Protein AF-0000000078269815 (afdb_homodimer)

InterPro domains:
  IPR046239 Protein of unknown function DUF6272 [PF19788] (42-172)

Secondary structure (DSSP, 8-state):
-----HHHHHHHHHHTTEEEEEEEE--HHHHHHHHHHHHHHHHHTT--HHHHHHHHHHHHHHHHHHHHHHHH-TTSTTTTEEEEEEEEETTEEEEEEEEEEEHHHHHHHHHHHHHHHT--HHHHHHHHHHHHHS-STT--S--SHHHHHHHHH-SS--EEEEEE-SSSEEEEEEEEE-/-----HHHHHHHHHHTTEEEEEEEE--HHHHHHHHHHHHHHHHHTT--HHHHHHHHHHHHHHHHHHHHHHHH-TTSTTTTEEEEEEEEETTEEEEEEEEEEEHHHHHHHHHHHHHHHT--HHHHHHHHHHHHHS-STT--S--SHHHHHHHHH-SS--EEEEEE-SSSEEEEEEEEE-

Radius of gyration: 22.34 Å; Cα contacts (8 Å, |Δi|>4): 580; chains: 2; bounding box: 44×69×52 Å

Sequence (356 aa):
MSTPDLYDLREIFDRQQIMVCFNGPINAALIEEIGRALRDYLNHQQEAPSAVADIFSVYIEMTQNIRRYADQHPKLTGAASAAIVVSREDEHYVISAGNVVTREDGITLKERVDGLAVLDRAALKALFKTQLRQPREGLNGSAGLGIIDMARKASRPLAVTVRDIDETRSFLSLRVVLMSTPDLYDLREIFDRQQIMVCFNGPINAALIEEIGRALRDYLNHQQEAPSAVADIFSVYIEMTQNIRRYADQHPKLTGAASAAIVVSREDEHYVISAGNVVTREDGITLKERVDGLAVLDRAALKALFKTQLRQPREGLNGSAGLGIIDMARKASRPLAVTVRDIDETRSFLSLRVVL

Structure (mmCIF, N/CA/C/O backbone):
data_AF-0000000078269815-model_v1
#
loop_
_entity.id
_entity.type
_entity.pdbx_description
1 polymer 'Uncharacterized protein'
#
loop_
_atom_site.group_PDB
_atom_site.id
_atom_site.type_symbol
_atom_site.label_atom_id
_atom_site.label_alt_id
_atom_site.label_comp_id
_atom_site.label_asym_id
_atom_site.label_entity_id
_atom_site.label_seq_id
_atom_site.pdbx_PDB_ins_code
_atom_site.Cartn_x
_atom_site.Cartn_y
_atom_site.Cartn_z
_atom_site.occupancy
_atom_site.B_iso_or_equiv
_atom_site.auth_seq_id
_atom_site.auth_comp_id
_atom_site.auth_asym_id
_atom_site.auth_atom_id
_atom_site.pdbx_PDB_model_num
ATOM 1 N N . MET A 1 1 ? -7.488 -2.367 21.688 1 32.66 1 MET A N 1
ATOM 2 C CA . MET A 1 1 ? -6.105 -2.496 21.25 1 32.66 1 MET A CA 1
ATOM 3 C C . MET A 1 1 ? -5.664 -1.255 20.484 1 32.66 1 MET A C 1
ATOM 5 O O . MET A 1 1 ? -6.371 -0.791 19.578 1 32.66 1 MET A O 1
ATOM 9 N N . SER A 1 2 ? -4.871 -0.489 21.016 1 46 2 SER A N 1
ATOM 10 C CA . SER A 1 2 ? -4.406 0.806 20.531 1 46 2 SER A CA 1
ATOM 11 C C . SER A 1 2 ? -3.84 0.697 19.125 1 46 2 SER A C 1
ATOM 13 O O . SER A 1 2 ? -3.229 -0.314 18.766 1 46 2 SER A O 1
ATOM 15 N N . THR A 1 3 ? -4.543 1.194 18.156 1 55.62 3 THR A N 1
ATOM 16 C CA . THR A 1 3 ? -4.02 1.247 16.797 1 55.62 3 THR A CA 1
ATOM 17 C C . THR A 1 3 ? -2.514 1.493 16.797 1 55.62 3 THR A C 1
ATOM 19 O O . THR A 1 3 ? -2.039 2.441 17.438 1 55.62 3 THR A O 1
ATOM 22 N N . PRO A 1 4 ? -1.796 0.406 16.547 1 60.84 4 PRO A N 1
ATOM 23 C CA . PRO A 1 4 ? -0.356 0.679 16.547 1 60.84 4 PRO A CA 1
ATOM 24 C C . PRO A 1 4 ? -0.013 2.031 15.922 1 60.84 4 PRO A C 1
ATOM 26 O O . PRO A 1 4 ? -0.678 2.471 14.984 1 60.84 4 PRO A O 1
ATOM 29 N N . ASP A 1 5 ? 0.877 2.662 16.75 1 81.56 5 ASP A N 1
ATOM 30 C CA . ASP A 1 5 ? 1.34 3.92 16.172 1 81.56 5 ASP A CA 1
ATOM 31 C C . ASP A 1 5 ? 2.123 3.678 14.891 1 81.56 5 ASP A C 1
ATOM 33 O O . ASP A 1 5 ? 2.58 2.562 14.633 1 81.56 5 ASP A O 1
ATOM 37 N N . LEU A 1 6 ? 2.096 4.578 13.984 1 89 6 LEU A N 1
ATOM 38 C CA . LEU A 1 6 ? 2.686 4.484 12.656 1 89 6 LEU A CA 1
ATOM 39 C C . LEU A 1 6 ? 4.137 4.027 12.734 1 89 6 LEU A C 1
ATOM 41 O O . LEU A 1 6 ? 4.617 3.318 11.844 1 89 6 LEU A O 1
ATOM 45 N N . TYR A 1 7 ? 4.738 4.371 13.844 1 86.44 7 TYR A N 1
ATOM 46 C CA . TYR A 1 7 ? 6.137 3.982 13.992 1 86.44 7 TYR A CA 1
ATOM 47 C C . TYR A 1 7 ? 6.27 2.473 14.141 1 86.44 7 TYR A C 1
ATOM 49 O O . TYR A 1 7 ? 7.152 1.856 13.539 1 86.44 7 TYR A O 1
ATOM 57 N N . ASP A 1 8 ? 5.395 1.958 14.93 1 83.94 8 ASP A N 1
ATOM 58 C CA . ASP A 1 8 ? 5.422 0.511 15.125 1 83.94 8 ASP A CA 1
ATOM 59 C C . ASP A 1 8 ? 5.133 -0.223 13.82 1 83.94 8 ASP A C 1
ATOM 61 O O . ASP A 1 8 ? 5.781 -1.223 13.508 1 83.94 8 ASP A O 1
ATOM 65 N N . LEU A 1 9 ? 4.207 0.286 13.102 1 81.94 9 LEU A N 1
ATOM 66 C CA . LEU A 1 9 ? 3.889 -0.304 11.812 1 81.94 9 LEU A CA 1
ATOM 67 C C . LEU A 1 9 ? 5.07 -0.187 10.852 1 81.94 9 LEU A C 1
ATOM 69 O O . LEU A 1 9 ? 5.402 -1.145 10.148 1 81.94 9 LEU A O 1
ATOM 73 N N . ARG A 1 10 ? 5.695 0.955 10.906 1 84.06 10 ARG A N 1
ATOM 74 C CA . ARG A 1 10 ? 6.852 1.18 10.047 1 84.06 10 ARG A CA 1
ATOM 75 C C . ARG A 1 10 ? 7.973 0.193 10.367 1 84.06 10 ARG A C 1
ATOM 77 O O . ARG A 1 10 ? 8.633 -0.319 9.461 1 84.06 10 ARG A O 1
ATOM 84 N N . GLU A 1 11 ? 8.125 -0.052 11.641 1 83.31 11 GLU A N 1
ATOM 85 C CA . GLU A 1 11 ? 9.172 -0.989 12.039 1 83.31 11 GLU A CA 1
ATOM 86 C C . GLU A 1 11 ? 8.883 -2.393 11.508 1 83.31 11 GLU A C 1
ATOM 88 O O . GLU A 1 11 ? 9.797 -3.098 11.078 1 83.31 11 GLU A O 1
ATOM 93 N N . ILE A 1 12 ? 7.676 -2.738 11.555 1 79.81 12 ILE A N 1
ATOM 94 C CA . ILE A 1 12 ? 7.277 -4.031 11.008 1 79.81 12 ILE A CA 1
ATOM 95 C C . ILE A 1 12 ? 7.531 -4.055 9.508 1 79.81 12 ILE A C 1
ATOM 97 O O . ILE A 1 12 ? 8.109 -5.016 8.984 1 79.81 12 ILE A O 1
ATOM 101 N N . PHE A 1 13 ? 7.121 -3.016 8.805 1 83.25 13 PHE A N 1
ATOM 102 C CA . PHE A 1 13 ? 7.309 -2.932 7.359 1 83.25 13 PHE A CA 1
ATOM 103 C C . PHE A 1 13 ? 8.789 -2.949 7.004 1 83.25 13 PHE A C 1
ATOM 105 O O . PHE A 1 13 ? 9.195 -3.617 6.055 1 83.25 13 PHE A O 1
ATOM 112 N N . ASP A 1 14 ? 9.586 -2.297 7.801 1 84.56 14 ASP A N 1
ATOM 113 C CA . ASP A 1 14 ? 11.023 -2.236 7.547 1 84.56 14 ASP A CA 1
ATOM 114 C C . ASP A 1 14 ? 11.68 -3.6 7.762 1 84.56 14 ASP A C 1
ATOM 116 O O . ASP A 1 14 ? 12.508 -4.027 6.961 1 84.56 14 ASP A O 1
ATOM 120 N N . ARG A 1 15 ? 11.25 -4.188 8.836 1 82.94 15 ARG A N 1
ATOM 121 C CA . ARG A 1 15 ? 11.82 -5.496 9.148 1 82.94 15 ARG A CA 1
ATOM 122 C C . ARG A 1 15 ? 11.5 -6.508 8.055 1 82.94 15 ARG A C 1
ATOM 124 O O . ARG A 1 15 ? 12.352 -7.316 7.684 1 82.94 15 ARG A O 1
ATOM 131 N N . GLN A 1 16 ? 10.328 -6.371 7.527 1 80.62 16 GLN A N 1
ATOM 132 C CA . GLN A 1 16 ? 9.898 -7.293 6.48 1 80.62 16 GLN A CA 1
ATOM 133 C C . GLN A 1 16 ? 10.164 -6.715 5.094 1 80.62 16 GLN A C 1
ATOM 135 O O . GLN A 1 16 ? 9.875 -7.355 4.082 1 80.62 16 GLN A O 1
ATOM 140 N N . GLN A 1 17 ? 10.719 -5.496 5.098 1 87.38 17 GLN A N 1
ATOM 141 C CA . GLN A 1 17 ? 11.047 -4.766 3.877 1 87.38 17 GLN A CA 1
ATOM 142 C C . GLN A 1 17 ? 9.844 -4.695 2.941 1 87.38 17 GLN A C 1
ATOM 144 O O . GLN A 1 17 ? 9.945 -5.023 1.758 1 87.38 17 GLN A O 1
ATOM 149 N N . ILE A 1 18 ? 8.695 -4.477 3.545 1 88.5 18 ILE A N 1
ATOM 150 C CA . ILE A 1 18 ? 7.465 -4.289 2.783 1 88.5 18 ILE A CA 1
ATOM 151 C C . ILE A 1 18 ? 7.477 -2.914 2.117 1 88.5 18 ILE A C 1
ATOM 153 O O . ILE A 1 18 ? 7.688 -1.896 2.783 1 88.5 18 ILE A O 1
ATOM 157 N N . MET A 1 19 ? 7.227 -2.846 0.84 1 89.62 19 MET A N 1
ATOM 158 C CA . MET A 1 19 ? 7.246 -1.609 0.061 1 89.62 19 MET A CA 1
ATOM 159 C C . MET A 1 19 ? 5.832 -1.098 -0.184 1 89.62 19 MET A C 1
ATOM 161 O O . MET A 1 19 ? 5.57 0.099 -0.056 1 89.62 19 MET A O 1
ATOM 165 N N . VAL A 1 20 ? 5.027 -2.033 -0.545 1 90.75 20 VAL A N 1
ATOM 166 C CA . VAL A 1 20 ? 3.65 -1.689 -0.878 1 90.75 20 VAL A CA 1
ATOM 167 C C . VAL A 1 20 ? 2.707 -2.771 -0.357 1 90.75 20 VAL A C 1
ATOM 169 O O . VAL A 1 20 ? 3.021 -3.963 -0.425 1 90.75 20 VAL A O 1
ATOM 172 N N . CYS A 1 21 ? 1.657 -2.305 0.189 1 91.12 21 CYS A N 1
ATOM 173 C CA . CYS A 1 21 ? 0.597 -3.236 0.555 1 91.12 21 CYS A CA 1
ATOM 174 C C . CYS A 1 21 ? -0.773 -2.672 0.196 1 91.12 21 CYS A C 1
ATOM 176 O O . CYS A 1 21 ? -1 -1.465 0.302 1 91.12 21 CYS A O 1
ATOM 178 N N . PHE A 1 22 ? -1.587 -3.535 -0.149 1 91.94 22 PHE A N 1
ATOM 179 C CA . PHE A 1 22 ? -2.971 -3.195 -0.456 1 91.94 22 PHE A CA 1
ATOM 180 C C . PHE A 1 22 ? -3.918 -4.277 0.047 1 91.94 22 PHE A C 1
ATOM 182 O O . PHE A 1 22 ? -3.619 -5.469 -0.057 1 91.94 22 PHE A O 1
ATOM 189 N N . ASN A 1 23 ? -5.027 -3.838 0.543 1 91.81 23 ASN A N 1
ATOM 190 C CA . ASN A 1 23 ? -6.059 -4.742 1.042 1 91.81 23 ASN A CA 1
ATOM 191 C C . ASN A 1 23 ? -7.457 -4.195 0.781 1 91.81 23 ASN A C 1
ATOM 193 O O . ASN A 1 23 ? -7.879 -3.227 1.414 1 91.81 23 ASN A O 1
ATOM 197 N N . GLY A 1 24 ? -8.117 -4.793 -0.123 1 91.38 24 GLY A N 1
ATOM 198 C CA . GLY A 1 24 ? -9.453 -4.312 -0.44 1 91.38 24 GLY A CA 1
ATOM 199 C C . GLY A 1 24 ? -9.938 -4.746 -1.813 1 91.38 24 GLY A C 1
ATOM 200 O O . GLY A 1 24 ? -9.367 -5.664 -2.412 1 91.38 24 GLY A O 1
ATOM 201 N N . PRO A 1 25 ? -11.031 -4.109 -2.215 1 92.88 25 PRO A N 1
ATOM 202 C CA . PRO A 1 25 ? -11.578 -4.457 -3.525 1 92.88 25 PRO A CA 1
ATOM 203 C C . PRO A 1 25 ? -10.633 -4.129 -4.676 1 92.88 25 PRO A C 1
ATOM 205 O O . PRO A 1 25 ? -9.953 -3.1 -4.645 1 92.88 25 PRO A O 1
ATOM 208 N N . ILE A 1 26 ? -10.625 -5 -5.641 1 93.56 26 ILE A N 1
ATOM 209 C CA . ILE A 1 26 ? -9.703 -4.824 -6.754 1 93.56 26 ILE A CA 1
ATOM 210 C C . ILE A 1 26 ? -10.484 -4.703 -8.062 1 93.56 26 ILE A C 1
ATOM 212 O O . ILE A 1 26 ? -11.484 -5.395 -8.258 1 93.56 26 ILE A O 1
ATOM 216 N N . ASN A 1 27 ? -10.148 -3.729 -8.828 1 93.56 27 ASN A N 1
ATOM 217 C CA . ASN A 1 27 ? -10.633 -3.559 -10.195 1 93.56 27 ASN A CA 1
ATOM 218 C C . ASN A 1 27 ? -9.492 -3.24 -11.156 1 93.56 27 ASN A C 1
ATOM 220 O O . ASN A 1 27 ? -8.336 -3.135 -10.75 1 93.56 27 ASN A O 1
ATOM 224 N N . ALA A 1 28 ? -9.812 -3.168 -12.383 1 93.38 28 ALA A N 1
ATOM 225 C CA . ALA A 1 28 ? -8.789 -2.986 -13.406 1 93.38 28 ALA A CA 1
ATOM 226 C C . ALA A 1 28 ? -8 -1.7 -13.172 1 93.38 28 ALA A C 1
ATOM 228 O O . ALA A 1 28 ? -6.773 -1.681 -13.305 1 93.38 28 ALA A O 1
ATOM 229 N N . ALA A 1 29 ? -8.664 -0.651 -12.805 1 93.12 29 ALA A N 1
ATOM 230 C CA . ALA A 1 29 ? -8.023 0.646 -12.594 1 93.12 29 ALA A CA 1
ATOM 231 C C . ALA A 1 29 ? -7.051 0.593 -11.422 1 93.12 29 ALA A C 1
ATOM 233 O O . ALA A 1 29 ? -5.914 1.058 -11.531 1 93.12 29 ALA A O 1
ATOM 234 N N . LEU A 1 30 ? -7.461 0.049 -10.352 1 92.94 30 LEU A N 1
ATOM 235 C CA . LEU A 1 30 ? -6.617 -0.045 -9.164 1 92.94 30 LEU A CA 1
ATOM 236 C C . LEU A 1 30 ? -5.367 -0.868 -9.453 1 92.94 30 LEU A C 1
ATOM 238 O O . LEU A 1 30 ? -4.27 -0.508 -9.016 1 92.94 30 LEU A O 1
ATOM 242 N N . ILE A 1 31 ? -5.555 -1.947 -10.141 1 95.31 31 ILE A N 1
ATOM 243 C CA . ILE A 1 31 ? -4.426 -2.791 -10.523 1 95.31 31 ILE A CA 1
ATOM 244 C C . ILE A 1 31 ? -3.383 -1.953 -11.258 1 95.31 31 ILE A C 1
ATOM 246 O O . ILE A 1 31 ? -2.189 -2.037 -10.961 1 95.31 31 ILE A O 1
ATOM 250 N N . GLU A 1 32 ? -3.836 -1.173 -12.148 1 95.56 32 GLU A N 1
ATOM 251 C CA . GLU A 1 32 ? -2.938 -0.341 -12.945 1 95.56 32 GLU A CA 1
ATOM 252 C C . GLU A 1 32 ? -2.242 0.704 -12.078 1 95.56 32 GLU A C 1
ATOM 254 O O . GLU A 1 32 ? -1.036 0.926 -12.211 1 95.56 32 GLU A O 1
ATOM 259 N N . GLU A 1 33 ? -2.979 1.349 -11.234 1 93.62 33 GLU A N 1
ATOM 260 C CA . GLU A 1 33 ? -2.447 2.422 -10.398 1 93.62 33 GLU A CA 1
ATOM 261 C C . GLU A 1 33 ? -1.382 1.898 -9.438 1 93.62 33 GLU A C 1
ATOM 263 O O . GLU A 1 33 ? -0.31 2.492 -9.305 1 93.62 33 GLU A O 1
ATOM 268 N N . ILE A 1 34 ? -1.665 0.836 -8.844 1 93.31 34 ILE A N 1
ATOM 269 C CA . ILE A 1 34 ? -0.702 0.224 -7.938 1 93.31 34 ILE A CA 1
ATOM 270 C C . ILE A 1 34 ? 0.513 -0.262 -8.727 1 93.31 34 ILE A C 1
ATOM 272 O O . ILE A 1 34 ? 1.648 -0.147 -8.258 1 93.31 34 ILE A O 1
ATOM 276 N N . GLY A 1 35 ? 0.254 -0.829 -9.859 1 95.38 35 GLY A N 1
ATOM 277 C CA . GLY A 1 35 ? 1.34 -1.255 -10.727 1 95.38 35 GLY A CA 1
ATOM 278 C C . GLY A 1 35 ? 2.285 -0.127 -11.094 1 95.38 35 GLY A C 1
ATOM 279 O O . GLY A 1 35 ? 3.504 -0.31 -11.109 1 95.38 35 GLY A O 1
ATOM 280 N N . ARG A 1 36 ? 1.743 0.983 -11.406 1 94.81 36 ARG A N 1
ATOM 281 C CA . ARG A 1 36 ? 2.566 2.145 -11.734 1 94.81 36 ARG A CA 1
ATOM 282 C C . ARG A 1 36 ? 3.418 2.561 -10.539 1 94.81 36 ARG A C 1
ATOM 284 O O . ARG A 1 36 ? 4.59 2.906 -10.695 1 94.81 36 ARG A O 1
ATOM 291 N N . ALA A 1 37 ? 2.814 2.576 -9.375 1 92.5 37 ALA A N 1
ATOM 292 C CA . ALA A 1 37 ? 3.549 2.908 -8.156 1 92.5 37 ALA A CA 1
ATOM 293 C C . ALA A 1 37 ? 4.703 1.938 -7.934 1 92.5 37 ALA A C 1
ATOM 295 O O . ALA A 1 37 ? 5.805 2.35 -7.559 1 92.5 37 ALA A O 1
ATOM 296 N N . LEU A 1 38 ? 4.438 0.727 -8.195 1 94.12 38 LEU A N 1
ATOM 297 C CA . LEU A 1 38 ? 5.445 -0.315 -8.031 1 94.12 38 LEU A CA 1
ATOM 298 C C . LEU A 1 38 ? 6.605 -0.101 -9 1 94.12 38 LEU A C 1
ATOM 300 O O . LEU A 1 38 ? 7.77 -0.163 -8.602 1 94.12 38 LEU A O 1
ATOM 304 N N . ARG A 1 39 ? 6.297 0.129 -10.234 1 94.06 39 ARG A N 1
ATOM 305 C CA . ARG A 1 39 ? 7.332 0.378 -11.234 1 94.06 39 ARG A CA 1
ATOM 306 C C . ARG A 1 39 ? 8.18 1.589 -10.859 1 94.06 39 ARG A C 1
ATOM 308 O O . ARG A 1 39 ? 9.406 1.558 -10.984 1 94.06 39 ARG A O 1
ATOM 315 N N . ASP A 1 40 ? 7.5 2.605 -10.523 1 93.06 40 ASP A N 1
ATOM 316 C CA . ASP A 1 40 ? 8.211 3.816 -10.125 1 93.06 40 ASP A CA 1
ATOM 317 C C . ASP A 1 40 ? 9.148 3.541 -8.953 1 93.06 40 ASP A C 1
ATOM 319 O O . ASP A 1 40 ? 10.297 3.998 -8.953 1 93.06 40 ASP A O 1
ATOM 323 N N . TYR A 1 41 ? 8.672 2.844 -7.988 1 90.81 41 TYR A N 1
ATOM 324 C CA . TYR A 1 41 ? 9.477 2.459 -6.836 1 90.81 41 TYR A CA 1
ATOM 325 C C . TYR A 1 41 ? 10.734 1.717 -7.27 1 90.81 41 TYR A C 1
ATOM 327 O O . TYR A 1 41 ? 11.844 2.057 -6.844 1 90.81 41 TYR A O 1
ATOM 335 N N . LEU A 1 42 ? 10.602 0.76 -8.094 1 93.19 42 LEU A N 1
ATOM 336 C CA . LEU A 1 42 ? 11.695 -0.092 -8.531 1 93.19 42 LEU A CA 1
ATOM 337 C C . LEU A 1 42 ? 12.703 0.699 -9.359 1 93.19 42 LEU A C 1
ATOM 339 O O . LEU A 1 42 ? 13.914 0.487 -9.242 1 93.19 42 LEU A O 1
ATOM 343 N N . ASN A 1 43 ? 12.117 1.56 -10.18 1 91.75 43 ASN A N 1
ATOM 344 C CA . ASN A 1 43 ? 12.992 2.416 -10.977 1 91.75 43 ASN A CA 1
ATOM 345 C C . ASN A 1 43 ? 13.836 3.336 -10.094 1 91.75 43 ASN A C 1
ATOM 347 O O . ASN A 1 43 ? 15.016 3.561 -10.367 1 91.75 43 ASN A O 1
ATOM 351 N N . HIS A 1 44 ? 13.227 3.799 -9.062 1 87.81 44 HIS A N 1
ATOM 352 C CA . HIS A 1 44 ? 13.945 4.656 -8.125 1 87.81 44 HIS A CA 1
ATOM 353 C C . HIS A 1 44 ? 15.062 3.891 -7.422 1 87.81 44 HIS A C 1
ATOM 355 O O . HIS A 1 44 ? 16.078 4.473 -7.059 1 87.81 44 HIS A O 1
ATOM 361 N N . GLN A 1 45 ? 14.906 2.623 -7.195 1 86.94 45 GLN A N 1
ATOM 362 C CA . GLN A 1 45 ? 15.906 1.763 -6.574 1 86.94 45 GLN A CA 1
ATOM 363 C C . GLN A 1 45 ? 16.984 1.353 -7.582 1 86.94 45 GLN A C 1
ATOM 365 O O . GLN A 1 45 ? 17.859 0.538 -7.27 1 86.94 45 GLN A O 1
ATOM 370 N N . GLN A 1 46 ? 16.875 1.879 -8.859 1 89.56 46 GLN A N 1
ATOM 371 C CA . GLN A 1 46 ? 17.812 1.611 -9.938 1 89.56 46 GLN A CA 1
ATOM 372 C C . GLN A 1 46 ? 17.922 0.115 -10.219 1 89.56 46 GLN A C 1
ATOM 374 O O . GLN A 1 46 ? 19.016 -0.404 -10.43 1 89.56 46 GLN A O 1
ATOM 379 N N . GLU A 1 47 ? 16.828 -0.56 -10.141 1 89.94 47 GLU A N 1
ATOM 380 C CA . GLU A 1 47 ? 16.766 -1.966 -10.531 1 89.94 47 GLU A CA 1
ATOM 381 C C . GLU A 1 47 ? 16.938 -2.133 -12.039 1 89.94 47 GLU A C 1
ATOM 383 O O . GLU A 1 47 ? 16.562 -1.252 -12.812 1 89.94 47 GLU A O 1
ATOM 388 N N . ALA A 1 48 ? 17.531 -3.266 -12.414 1 93.19 48 ALA A N 1
ATOM 389 C CA . ALA A 1 48 ? 17.688 -3.553 -13.836 1 93.19 48 ALA A CA 1
ATOM 390 C C . ALA A 1 48 ? 16.328 -3.623 -14.531 1 93.19 48 ALA A C 1
ATOM 392 O O . ALA A 1 48 ? 15.375 -4.168 -13.984 1 93.19 48 ALA A O 1
ATOM 393 N N . PRO A 1 49 ? 16.203 -3.104 -15.742 1 93.69 49 PRO A N 1
ATOM 394 C CA . PRO A 1 49 ? 14.938 -3.102 -16.469 1 93.69 49 PRO A CA 1
ATOM 395 C C . PRO A 1 49 ? 14.328 -4.496 -16.609 1 93.69 49 PRO A C 1
ATOM 397 O O . PRO A 1 49 ? 13.109 -4.652 -16.516 1 93.69 49 PRO A O 1
ATOM 400 N N . SER A 1 50 ? 15.141 -5.453 -16.812 1 93.94 50 SER A N 1
ATOM 401 C CA . SER A 1 50 ? 14.641 -6.816 -16.953 1 93.94 50 SER A CA 1
ATOM 402 C C . SER A 1 50 ? 14.008 -7.309 -15.656 1 93.94 50 SER A C 1
ATOM 404 O O . SER A 1 50 ? 12.984 -7.992 -15.68 1 93.94 50 SER A O 1
ATOM 406 N N . ALA A 1 51 ? 14.578 -6.91 -14.547 1 93.38 51 ALA A N 1
ATOM 407 C CA . ALA A 1 51 ? 14.023 -7.27 -13.242 1 93.38 51 ALA A CA 1
ATOM 408 C C . ALA A 1 51 ? 12.695 -6.566 -13 1 93.38 51 ALA A C 1
ATOM 410 O O . ALA A 1 51 ? 11.742 -7.176 -12.516 1 93.38 51 ALA A O 1
ATOM 411 N N . VAL A 1 52 ? 12.688 -5.301 -13.367 1 95.31 52 VAL A N 1
ATOM 412 C CA . VAL A 1 52 ? 11.453 -4.531 -13.219 1 95.31 52 VAL A CA 1
ATOM 413 C C . VAL A 1 52 ? 10.344 -5.168 -14.055 1 95.31 52 VAL A C 1
ATOM 415 O O . VAL A 1 52 ? 9.219 -5.324 -13.578 1 95.31 52 VAL A O 1
ATOM 418 N N . ALA A 1 53 ? 10.688 -5.57 -15.234 1 95.81 53 ALA A N 1
ATOM 419 C CA . ALA A 1 53 ? 9.711 -6.176 -16.141 1 95.81 53 ALA A CA 1
ATOM 420 C C . ALA A 1 53 ? 9.172 -7.484 -15.57 1 95.81 53 ALA A C 1
ATOM 422 O O . ALA A 1 53 ? 7.973 -7.754 -15.641 1 95.81 53 ALA A O 1
ATOM 423 N N . ASP A 1 54 ? 10.039 -8.281 -15.008 1 95.69 54 ASP A N 1
ATOM 424 C CA . ASP A 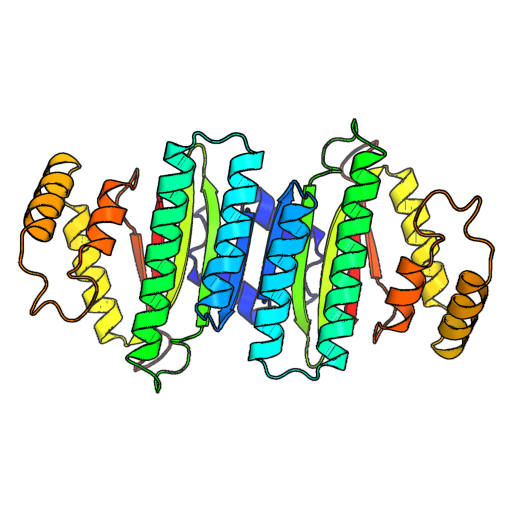1 54 ? 9.633 -9.555 -14.422 1 95.69 54 ASP A CA 1
ATOM 425 C C . ASP A 1 54 ? 8.719 -9.336 -13.219 1 95.69 54 ASP A C 1
ATOM 427 O O . ASP A 1 54 ? 7.684 -10 -13.086 1 95.69 54 ASP A O 1
ATOM 431 N N . ILE A 1 55 ? 9.109 -8.406 -12.398 1 96.12 55 ILE A N 1
ATOM 432 C CA . ILE A 1 55 ? 8.336 -8.109 -11.203 1 96.12 55 ILE A CA 1
ATOM 433 C C . ILE A 1 55 ? 6.941 -7.621 -11.594 1 96.12 55 ILE A C 1
ATOM 435 O O . ILE A 1 55 ? 5.938 -8.094 -11.062 1 96.12 55 ILE A O 1
ATOM 439 N N . PHE A 1 56 ? 6.941 -6.754 -12.531 1 96.25 56 PHE A N 1
ATOM 440 C CA . PHE A 1 56 ? 5.668 -6.195 -12.977 1 96.25 56 PHE A CA 1
ATOM 441 C C . PHE A 1 56 ? 4.805 -7.266 -13.633 1 96.25 56 PHE A C 1
ATOM 443 O O . PHE A 1 56 ? 3.59 -7.309 -13.422 1 96.25 56 PHE A O 1
ATOM 450 N N . SER A 1 57 ? 5.391 -8.086 -14.422 1 96.38 57 SER A N 1
ATOM 451 C CA . SER A 1 57 ? 4.66 -9.164 -15.086 1 96.38 57 SER A CA 1
ATOM 452 C C . SER A 1 57 ? 3.99 -10.086 -14.078 1 96.38 57 SER A C 1
ATOM 454 O O . SER A 1 57 ? 2.826 -10.453 -14.242 1 96.38 57 SER A O 1
ATOM 456 N N . VAL A 1 58 ? 4.652 -10.43 -13.086 1 97 58 VAL A N 1
ATOM 457 C CA . VAL A 1 58 ? 4.133 -11.328 -12.055 1 97 58 VAL A CA 1
ATOM 458 C C . VAL A 1 58 ? 3.012 -10.625 -11.289 1 97 58 VAL A C 1
ATOM 460 O O . VAL A 1 58 ? 1.951 -11.211 -11.062 1 97 58 VAL A O 1
ATOM 463 N N . TYR A 1 59 ? 3.25 -9.414 -10.953 1 97.12 59 TYR A N 1
ATOM 464 C CA . TYR A 1 59 ? 2.223 -8.625 -10.281 1 97.12 59 TYR A CA 1
ATOM 465 C C . TYR A 1 59 ? 0.932 -8.609 -11.094 1 97.12 59 TYR A C 1
ATOM 467 O O . TYR A 1 59 ? -0.145 -8.891 -10.562 1 97.12 59 TYR A O 1
ATOM 475 N N . ILE A 1 60 ? 1.077 -8.289 -12.32 1 96.75 60 ILE A N 1
ATOM 476 C CA . ILE A 1 60 ? -0.078 -8.156 -13.203 1 96.75 60 ILE A CA 1
ATOM 477 C C . ILE A 1 60 ? -0.798 -9.492 -13.32 1 96.75 60 ILE A C 1
ATOM 479 O O . ILE A 1 60 ? -2.025 -9.562 -13.227 1 96.75 60 ILE A O 1
ATOM 483 N N . GLU A 1 61 ? -0.057 -10.523 -13.492 1 95.75 61 GLU A N 1
ATOM 484 C CA . GLU A 1 61 ? -0.647 -11.852 -13.625 1 95.75 61 GLU A CA 1
ATOM 485 C C . GLU A 1 61 ? -1.434 -12.234 -12.375 1 95.75 61 GLU A C 1
ATOM 487 O O . GLU A 1 61 ? -2.564 -12.719 -12.477 1 95.75 61 GLU A O 1
ATOM 492 N N . MET A 1 62 ? -0.852 -12.008 -11.266 1 96.62 62 MET A N 1
ATOM 493 C CA . MET A 1 62 ? -1.484 -12.398 -10.008 1 96.62 62 MET A CA 1
ATOM 494 C C . MET A 1 62 ? -2.771 -11.609 -9.781 1 96.62 62 MET A C 1
ATOM 496 O O . MET A 1 62 ? -3.805 -12.188 -9.438 1 96.62 62 MET A O 1
ATOM 500 N N . THR A 1 63 ? -2.701 -10.328 -9.977 1 96.62 63 THR A N 1
ATOM 501 C CA . THR A 1 63 ? -3.855 -9.477 -9.719 1 96.62 63 THR A CA 1
ATOM 502 C C . THR A 1 63 ? -4.953 -9.727 -10.75 1 96.62 63 THR A C 1
ATOM 504 O O . THR A 1 63 ? -6.141 -9.703 -10.414 1 96.62 63 THR A O 1
ATOM 507 N N . GLN A 1 64 ? -4.531 -9.938 -11.961 1 95.25 64 GLN A N 1
ATOM 508 C CA . GLN A 1 64 ? -5.508 -10.25 -13 1 95.25 64 GLN A CA 1
ATOM 509 C C . GLN A 1 64 ? -6.211 -11.578 -12.703 1 95.25 64 GLN A C 1
ATOM 511 O O . GLN A 1 64 ? -7.41 -11.711 -12.945 1 95.25 64 GLN A O 1
ATOM 516 N N . ASN A 1 65 ? -5.492 -12.555 -12.25 1 95.12 65 ASN A N 1
ATOM 517 C CA . ASN A 1 65 ? -6.098 -13.828 -11.867 1 95.12 65 ASN A CA 1
ATOM 518 C C . ASN A 1 65 ? -7.156 -13.641 -10.781 1 95.12 65 ASN A C 1
ATOM 520 O O . ASN A 1 65 ? -8.234 -14.234 -10.852 1 95.12 65 ASN A O 1
ATOM 524 N N . ILE A 1 66 ? -6.848 -12.859 -9.836 1 96.81 66 ILE A N 1
ATOM 525 C CA . ILE A 1 66 ? -7.793 -12.586 -8.758 1 96.81 66 ILE A CA 1
ATOM 526 C C . ILE A 1 66 ? -9.047 -11.93 -9.328 1 96.81 66 ILE A C 1
ATOM 528 O O . ILE A 1 66 ? -10.164 -12.344 -9.008 1 96.81 66 ILE A O 1
ATOM 532 N N . ARG A 1 67 ? -8.852 -10.93 -10.102 1 95.62 67 ARG A N 1
ATOM 533 C CA . ARG A 1 67 ? -9.977 -10.219 -10.703 1 95.62 67 ARG A CA 1
ATOM 534 C C . ARG A 1 67 ? -10.852 -11.164 -11.516 1 95.62 67 ARG A C 1
ATOM 536 O O . ARG A 1 67 ? -12.078 -11.156 -11.391 1 95.62 67 ARG A O 1
ATOM 543 N N . ARG A 1 68 ? -10.258 -11.984 -12.352 1 95.5 68 ARG A N 1
ATOM 544 C CA . ARG A 1 68 ? -10.992 -12.938 -13.188 1 95.5 68 ARG A CA 1
ATOM 545 C C . ARG A 1 68 ? -11.773 -13.922 -12.328 1 95.5 68 ARG A C 1
ATOM 547 O O . ARG A 1 68 ? -12.93 -14.219 -12.617 1 95.5 68 ARG A O 1
ATOM 554 N N . TYR A 1 69 ? -11.102 -14.375 -11.359 1 96.81 69 TYR A N 1
ATOM 555 C CA . TYR A 1 69 ? -11.781 -15.312 -10.469 1 96.81 69 TYR A CA 1
ATOM 556 C C . TYR A 1 69 ? -13 -14.664 -9.828 1 96.81 69 TYR A C 1
ATOM 558 O O . TYR A 1 69 ? -14.07 -15.281 -9.758 1 96.81 69 TYR A O 1
ATOM 566 N N . ALA A 1 70 ? -12.805 -13.5 -9.336 1 96.19 70 ALA A N 1
ATOM 567 C CA . ALA A 1 70 ? -13.914 -12.758 -8.734 1 96.19 70 ALA A CA 1
ATOM 568 C C . ALA A 1 70 ? -15.07 -12.594 -9.719 1 96.19 70 ALA A C 1
ATOM 570 O O . ALA A 1 70 ? -16.234 -12.758 -9.344 1 96.19 70 ALA A O 1
ATOM 571 N N . ASP A 1 71 ? -14.719 -12.258 -10.93 1 96 71 ASP A N 1
ATOM 572 C CA . ASP A 1 71 ? -15.727 -12.086 -11.969 1 96 71 ASP A CA 1
ATOM 573 C C . ASP A 1 71 ? -16.5 -13.383 -12.203 1 96 71 ASP A C 1
ATOM 575 O O . ASP A 1 71 ? -17.703 -13.359 -12.5 1 96 71 ASP A O 1
ATOM 579 N N . GLN A 1 72 ? -15.852 -14.508 -12.094 1 96.25 72 GLN A N 1
ATOM 580 C CA . GLN A 1 72 ? -16.453 -15.812 -12.336 1 96.25 72 GLN A CA 1
ATOM 581 C C . GLN A 1 72 ? -17.281 -16.266 -11.141 1 96.25 72 GLN A C 1
ATOM 583 O O . GLN A 1 72 ? -18.094 -17.188 -11.258 1 96.25 72 GLN A O 1
ATOM 588 N N . HIS A 1 73 ? -16.984 -15.625 -10.008 1 96.81 73 HIS A N 1
ATOM 589 C CA . HIS A 1 73 ? -17.688 -16.016 -8.781 1 96.81 73 HIS A CA 1
ATOM 590 C C . HIS A 1 73 ? -18.281 -14.797 -8.086 1 96.81 73 HIS A C 1
ATOM 592 O O . HIS A 1 73 ? -17.953 -14.5 -6.934 1 96.81 73 HIS A O 1
ATOM 598 N N . PRO A 1 74 ? -19.234 -14.164 -8.727 1 94.94 74 PRO A N 1
ATOM 599 C CA . PRO A 1 74 ? -19.766 -12.906 -8.203 1 94.94 74 PRO A CA 1
ATOM 600 C C . PRO A 1 74 ? -20.5 -13.086 -6.879 1 94.94 74 PRO A C 1
ATOM 602 O O . PRO A 1 74 ? -20.641 -12.125 -6.117 1 94.94 74 PRO A O 1
ATOM 605 N N . LYS A 1 75 ? -20.906 -14.281 -6.539 1 96.44 75 LYS A N 1
ATOM 606 C CA . LYS A 1 75 ? -21.688 -14.508 -5.316 1 96.44 75 LYS A CA 1
ATOM 607 C C . LYS A 1 75 ? -20.781 -14.93 -4.168 1 96.44 75 LYS A C 1
ATOM 609 O O . LYS A 1 75 ? -21.234 -15.086 -3.033 1 96.44 75 LYS A O 1
ATOM 614 N N . LEU A 1 76 ? -19.516 -15.156 -4.43 1 97.44 76 LEU A N 1
ATOM 615 C CA . LEU A 1 76 ? -18.578 -15.57 -3.395 1 97.44 76 LEU A CA 1
ATOM 616 C C . LEU A 1 76 ? -18.047 -14.359 -2.625 1 97.44 76 LEU A C 1
ATOM 618 O O . LEU A 1 76 ? -17.188 -13.633 -3.123 1 97.44 76 LEU A O 1
ATOM 622 N N . THR A 1 77 ? -18.516 -14.242 -1.406 1 95.12 77 THR A N 1
ATOM 623 C CA . THR A 1 77 ? -18.125 -13.102 -0.587 1 95.12 77 THR A CA 1
ATOM 624 C C . THR A 1 77 ? -16.609 -13.078 -0.379 1 95.12 77 THR A C 1
ATOM 626 O O . THR A 1 77 ? -16.016 -14.078 0.035 1 95.12 77 THR A O 1
ATOM 629 N N . GLY A 1 78 ? -16 -11.969 -0.729 1 94.12 78 GLY A N 1
ATOM 630 C CA . GLY A 1 78 ? -14.578 -11.805 -0.483 1 94.12 78 GLY A CA 1
ATOM 631 C C . GLY A 1 78 ? -13.727 -12.102 -1.703 1 94.12 78 GLY A C 1
ATOM 632 O O . GLY A 1 78 ? -12.539 -11.789 -1.724 1 94.12 78 GLY A O 1
ATOM 633 N N . ALA A 1 79 ? -14.336 -12.664 -2.746 1 96.81 79 ALA A N 1
ATOM 634 C CA . ALA A 1 79 ? -13.57 -13.047 -3.93 1 96.81 79 ALA A CA 1
ATOM 635 C C . ALA A 1 79 ? -12.984 -11.828 -4.629 1 96.81 79 ALA A C 1
ATOM 637 O O . ALA A 1 79 ? -11.898 -11.891 -5.207 1 96.81 79 ALA A O 1
ATOM 638 N N . ALA A 1 80 ? -13.688 -10.727 -4.512 1 94.88 80 ALA A N 1
ATOM 639 C CA . ALA A 1 80 ? -13.297 -9.531 -5.254 1 94.88 80 ALA A CA 1
ATOM 640 C C . ALA A 1 80 ? -12.383 -8.648 -4.414 1 94.88 80 ALA A C 1
ATOM 642 O O . ALA A 1 80 ? -11.969 -7.57 -4.859 1 94.88 80 ALA A O 1
ATOM 643 N N . SER A 1 81 ? -12.039 -9.055 -3.213 1 93.75 81 SER A N 1
ATOM 644 C CA . SER A 1 81 ? -11.094 -8.352 -2.35 1 93.75 81 SER A CA 1
ATOM 645 C C . SER A 1 81 ? -9.75 -9.07 -2.291 1 93.75 81 SER A C 1
ATOM 647 O O . SER A 1 81 ? -9.703 -10.273 -2.014 1 93.75 81 SER A O 1
ATOM 649 N N . ALA A 1 82 ? -8.758 -8.32 -2.545 1 95.31 82 ALA A N 1
ATOM 650 C CA . ALA A 1 82 ? -7.426 -8.922 -2.588 1 95.31 82 ALA A CA 1
ATOM 651 C C . ALA A 1 82 ? -6.531 -8.344 -1.494 1 95.31 82 ALA A C 1
ATOM 653 O O . ALA A 1 82 ? -6.707 -7.191 -1.083 1 95.31 82 ALA A O 1
ATOM 654 N N . ALA A 1 83 ? -5.672 -9.133 -0.964 1 95.44 83 ALA A N 1
ATOM 655 C CA . ALA A 1 83 ? -4.484 -8.688 -0.24 1 95.44 83 ALA A CA 1
ATOM 656 C C . ALA A 1 83 ? -3.232 -8.82 -1.104 1 95.44 83 ALA A C 1
ATOM 658 O O . ALA A 1 83 ? -2.971 -9.883 -1.669 1 95.44 83 ALA A O 1
ATOM 659 N N . ILE A 1 84 ? -2.52 -7.75 -1.235 1 95.62 84 ILE A N 1
ATOM 660 C CA . ILE A 1 84 ? -1.3 -7.73 -2.035 1 95.62 84 ILE A CA 1
ATOM 661 C C . ILE A 1 84 ? -0.153 -7.145 -1.214 1 95.62 84 ILE A C 1
ATOM 663 O O . ILE A 1 84 ? -0.305 -6.094 -0.587 1 95.62 84 ILE A O 1
ATOM 667 N N . VAL A 1 85 ? 0.932 -7.824 -1.162 1 94.62 85 VAL A N 1
ATOM 668 C CA . VAL A 1 85 ? 2.123 -7.332 -0.479 1 94.62 85 VAL A CA 1
ATOM 669 C C . VAL A 1 85 ? 3.346 -7.508 -1.378 1 94.62 85 VAL A C 1
ATOM 671 O O . VAL A 1 85 ? 3.588 -8.602 -1.896 1 94.62 85 VAL A O 1
ATOM 674 N N . VAL A 1 86 ? 4.051 -6.496 -1.599 1 94.62 86 VAL A N 1
ATOM 675 C CA . VAL A 1 86 ? 5.332 -6.523 -2.293 1 94.62 86 VAL A CA 1
ATOM 676 C C . VAL A 1 86 ? 6.457 -6.191 -1.313 1 94.62 86 VAL A C 1
ATOM 678 O O . VAL A 1 86 ? 6.438 -5.145 -0.666 1 94.62 86 VAL A O 1
ATOM 681 N N . SER A 1 87 ? 7.367 -7.07 -1.218 1 94.12 87 SER A N 1
ATOM 682 C CA . SER A 1 87 ? 8.445 -6.91 -0.249 1 94.12 87 SER A CA 1
ATOM 683 C C . SER A 1 87 ? 9.781 -7.379 -0.823 1 94.12 87 SER A C 1
ATOM 685 O O . SER A 1 87 ? 9.852 -7.777 -1.987 1 94.12 87 SER A O 1
ATOM 687 N N . ARG A 1 88 ? 10.789 -7.207 -0.019 1 91.44 88 ARG A N 1
ATOM 688 C CA . ARG A 1 88 ? 12.109 -7.715 -0.362 1 91.44 88 ARG A CA 1
ATOM 689 C C . ARG A 1 88 ? 12.617 -8.68 0.703 1 91.44 88 ARG A C 1
ATOM 691 O O . ARG A 1 88 ? 12.383 -8.477 1.896 1 91.44 88 ARG A O 1
ATOM 698 N N . GLU A 1 89 ? 13.156 -9.727 0.268 1 89.56 89 GLU A N 1
ATOM 699 C CA . GLU A 1 89 ? 13.867 -10.68 1.108 1 89.56 89 GLU A CA 1
ATOM 700 C C . GLU A 1 89 ? 15.273 -10.953 0.575 1 89.56 89 GLU A C 1
ATOM 702 O O . GLU A 1 89 ? 15.438 -11.586 -0.466 1 89.56 89 GLU A O 1
ATOM 707 N N . ASP A 1 90 ? 16.219 -10.43 1.345 1 86.19 90 ASP A N 1
ATOM 708 C CA . ASP A 1 90 ? 17.609 -10.516 0.885 1 86.19 90 ASP A CA 1
ATOM 709 C C . ASP A 1 90 ? 17.766 -9.859 -0.486 1 86.19 90 ASP A C 1
ATOM 711 O O . ASP A 1 90 ? 17.469 -8.672 -0.653 1 86.19 90 ASP A O 1
ATOM 715 N N . GLU A 1 91 ? 18.125 -10.539 -1.551 1 88.31 91 GLU A N 1
ATOM 716 C CA . GLU A 1 91 ? 18.375 -9.961 -2.871 1 88.31 91 GLU A CA 1
ATOM 717 C C . GLU A 1 91 ? 17.203 -10.227 -3.811 1 88.31 91 GLU A C 1
ATOM 719 O O . GLU A 1 91 ? 17.297 -9.969 -5.016 1 88.31 91 GLU A O 1
ATOM 724 N N . HIS A 1 92 ? 16.047 -10.656 -3.166 1 94 92 HIS A N 1
ATOM 725 C CA . HIS A 1 92 ? 14.922 -11.031 -4.02 1 94 92 HIS A CA 1
ATOM 726 C C . HIS A 1 92 ? 13.695 -10.172 -3.717 1 94 92 HIS A C 1
ATOM 728 O O . HIS A 1 92 ? 13.453 -9.82 -2.561 1 94 92 HIS A O 1
ATOM 734 N N . TYR A 1 93 ? 13.023 -9.875 -4.711 1 95.06 93 TYR A N 1
ATOM 735 C CA . TYR A 1 93 ? 11.688 -9.312 -4.539 1 95.06 93 TYR A CA 1
ATOM 736 C C . TYR A 1 93 ? 10.648 -10.414 -4.344 1 95.06 93 TYR A C 1
ATOM 738 O O . TYR A 1 93 ? 10.734 -11.477 -4.973 1 95.06 93 TYR A O 1
ATOM 746 N N . VAL A 1 94 ? 9.742 -10.141 -3.502 1 96.12 94 VAL A N 1
ATOM 747 C CA . VAL A 1 94 ? 8.688 -11.102 -3.209 1 96.12 94 VAL A CA 1
ATOM 748 C C . VAL A 1 94 ? 7.32 -10.453 -3.428 1 96.12 94 VAL A C 1
ATOM 750 O O . VAL A 1 94 ? 7.043 -9.375 -2.889 1 96.12 94 VAL A O 1
ATOM 753 N N . ILE A 1 95 ? 6.488 -11.07 -4.207 1 96.81 95 ILE A N 1
ATOM 754 C CA . ILE A 1 95 ? 5.102 -10.648 -4.379 1 96.81 95 ILE A CA 1
ATOM 755 C C . ILE A 1 95 ? 4.16 -11.703 -3.811 1 96.81 95 ILE A C 1
ATOM 757 O O . ILE A 1 95 ? 4.23 -12.875 -4.188 1 96.81 95 ILE A O 1
ATOM 761 N N . SER A 1 96 ? 3.371 -11.305 -2.893 1 96.62 96 SER A N 1
ATOM 762 C CA . SER A 1 96 ? 2.328 -12.156 -2.324 1 96.62 96 SER A CA 1
ATOM 763 C C . SER A 1 96 ? 0.943 -11.562 -2.561 1 96.62 96 SER A C 1
ATOM 765 O O . SER A 1 96 ? 0.723 -10.375 -2.328 1 96.62 96 SER A O 1
ATOM 767 N N . ALA A 1 97 ? 0.122 -12.383 -3.031 1 96.69 97 ALA A N 1
ATOM 768 C CA . ALA A 1 97 ? -1.252 -11.945 -3.273 1 96.69 97 ALA A CA 1
ATOM 769 C C . ALA A 1 97 ? -2.244 -13.055 -2.932 1 96.69 97 ALA A C 1
ATOM 771 O O . ALA A 1 97 ? -1.919 -14.242 -3.033 1 96.69 97 ALA A O 1
ATOM 772 N N . GLY A 1 98 ? -3.412 -12.641 -2.527 1 96.75 98 GLY A N 1
ATOM 773 C CA . GLY A 1 98 ? -4.406 -13.633 -2.164 1 96.75 98 GLY A CA 1
ATOM 774 C C . GLY A 1 98 ? -5.816 -13.078 -2.1 1 96.75 98 GLY A C 1
ATOM 775 O O . GLY A 1 98 ? -6.004 -11.859 -2.02 1 96.75 98 GLY A O 1
ATOM 776 N N . ASN A 1 99 ? -6.75 -13.938 -2.133 1 96.88 99 ASN A N 1
ATOM 777 C CA . ASN A 1 99 ? -8.172 -13.633 -1.997 1 96.88 99 ASN A CA 1
ATOM 778 C C . ASN A 1 99 ? -8.969 -14.852 -1.557 1 96.88 99 ASN A C 1
ATOM 780 O O . ASN A 1 99 ? -8.406 -15.938 -1.382 1 96.88 99 ASN A O 1
ATOM 784 N N . VAL A 1 100 ? -10.195 -14.641 -1.358 1 97.25 100 VAL A N 1
ATOM 785 C CA . VAL A 1 100 ? -11.102 -15.727 -0.988 1 97.25 100 VAL A CA 1
ATOM 786 C C . VAL A 1 100 ? -11.461 -16.547 -2.227 1 97.25 100 VAL A C 1
ATOM 788 O O . VAL A 1 100 ? -11.75 -15.984 -3.285 1 97.25 100 VAL A O 1
ATOM 791 N N . VAL A 1 101 ? -11.414 -17.812 -2.135 1 98.06 101 VAL A N 1
ATOM 792 C CA . VAL A 1 101 ? -11.812 -18.766 -3.166 1 98.06 101 VAL A CA 1
ATOM 793 C C . VAL A 1 101 ? -12.695 -19.859 -2.553 1 98.06 101 VAL A C 1
ATOM 795 O O . VAL A 1 101 ? -12.805 -19.953 -1.328 1 98.06 101 VAL A O 1
ATOM 798 N N . THR A 1 102 ? -13.352 -20.609 -3.424 1 98.25 102 THR A N 1
ATOM 799 C CA . THR A 1 102 ? -14.008 -21.797 -2.891 1 98.25 102 THR A CA 1
ATOM 800 C C . THR A 1 102 ? -12.977 -22.812 -2.391 1 98.25 102 THR A C 1
ATOM 802 O O . THR A 1 102 ? -11.844 -22.844 -2.881 1 98.25 102 THR A O 1
ATOM 805 N N . ARG A 1 103 ? -13.359 -23.609 -1.438 1 97.44 103 ARG A N 1
ATOM 806 C CA . ARG A 1 103 ? -12.445 -24.609 -0.91 1 97.44 103 ARG A CA 1
ATOM 807 C C . ARG A 1 103 ? -11.938 -25.531 -2.021 1 97.44 103 ARG A C 1
ATOM 809 O O . ARG A 1 103 ? -10.742 -25.812 -2.096 1 97.44 103 ARG A O 1
ATOM 816 N N . GLU A 1 104 ? -12.812 -25.906 -2.854 1 97 104 GLU A N 1
ATOM 817 C CA . GLU A 1 104 ? -12.477 -26.797 -3.955 1 97 104 GLU A CA 1
ATOM 818 C C . GLU A 1 104 ? -11.469 -26.156 -4.902 1 97 104 GLU A C 1
ATOM 820 O O . GLU A 1 104 ? -10.469 -26.781 -5.281 1 97 104 GLU A O 1
ATOM 825 N N . ASP A 1 105 ? -11.695 -24.906 -5.242 1 97.12 105 ASP A N 1
ATOM 826 C CA . ASP A 1 105 ? -10.789 -24.219 -6.148 1 97.12 105 ASP A CA 1
ATOM 827 C C . ASP A 1 105 ? -9.414 -24.016 -5.508 1 97.12 105 ASP A C 1
ATOM 829 O O . ASP A 1 105 ? -8.391 -24.062 -6.191 1 97.12 105 ASP A O 1
ATOM 833 N N . GLY A 1 106 ? -9.43 -23.75 -4.215 1 96.94 106 GLY A N 1
ATOM 834 C CA . GLY A 1 106 ? -8.172 -23.625 -3.498 1 96.94 106 GLY A CA 1
ATOM 835 C C . GLY A 1 106 ? -7.324 -24.875 -3.568 1 96.94 106 GLY A C 1
ATOM 836 O O . GLY A 1 106 ? -6.125 -24.812 -3.842 1 96.94 106 GLY A O 1
ATOM 837 N N . ILE A 1 107 ? -8 -25.938 -3.342 1 95.88 107 ILE A N 1
ATOM 838 C CA . ILE A 1 107 ? -7.316 -27.234 -3.369 1 95.88 107 ILE A CA 1
ATOM 839 C C . ILE A 1 107 ? -6.789 -27.516 -4.773 1 95.88 107 ILE A C 1
ATOM 841 O O . ILE A 1 107 ? -5.629 -27.891 -4.945 1 95.88 107 ILE A O 1
ATOM 845 N N . THR A 1 108 ? -7.602 -27.266 -5.715 1 95.69 108 THR A N 1
ATOM 846 C CA . THR A 1 108 ? -7.242 -27.516 -7.105 1 95.69 108 THR A CA 1
ATOM 847 C C . THR A 1 108 ? -6.039 -26.672 -7.516 1 95.69 108 THR A C 1
ATOM 849 O O . THR A 1 108 ? -5.098 -27.172 -8.133 1 95.69 108 THR A O 1
ATOM 852 N N . LEU A 1 109 ? -6.07 -25.391 -7.195 1 94.62 109 LEU A N 1
ATOM 853 C CA . LEU A 1 109 ? -4.969 -24.5 -7.555 1 94.62 109 LEU A CA 1
ATOM 854 C C . LEU A 1 109 ? -3.693 -24.891 -6.816 1 94.62 109 LEU A C 1
ATOM 856 O O . LEU A 1 109 ? -2.6 -24.812 -7.379 1 94.62 109 LEU A O 1
ATOM 860 N N . LYS A 1 110 ? -3.85 -25.219 -5.582 1 95.75 110 LYS A N 1
ATOM 861 C CA . LYS A 1 110 ? -2.686 -25.672 -4.82 1 95.75 110 LYS A CA 1
ATOM 862 C C . LYS A 1 110 ? -2.035 -26.891 -5.465 1 95.75 110 LYS A C 1
ATOM 864 O O . LYS A 1 110 ? -0.81 -26.953 -5.578 1 95.75 110 LYS A O 1
ATOM 869 N N . GLU A 1 111 ? -2.814 -27.812 -5.824 1 95.5 111 GLU A N 1
ATOM 870 C CA . GLU A 1 111 ? -2.303 -29.016 -6.477 1 95.5 111 GLU A CA 1
ATOM 871 C C . GLU A 1 111 ? -1.577 -28.672 -7.773 1 95.5 111 GLU A C 1
ATOM 873 O O . GLU A 1 111 ? -0.528 -29.25 -8.078 1 95.5 111 GLU A O 1
ATOM 878 N N . ARG A 1 112 ? -2.154 -27.781 -8.492 1 93.31 112 ARG A N 1
ATOM 879 C CA . ARG A 1 112 ? -1.547 -27.359 -9.742 1 93.31 112 ARG A CA 1
ATOM 880 C C . ARG A 1 112 ? -0.184 -26.719 -9.508 1 93.31 112 ARG A C 1
ATOM 882 O O . ARG A 1 112 ? 0.786 -27.031 -10.203 1 93.31 112 ARG A O 1
ATOM 889 N N . VAL A 1 113 ? -0.113 -25.859 -8.57 1 94.88 113 VAL A N 1
ATOM 890 C CA . VAL A 1 113 ? 1.13 -25.156 -8.266 1 94.88 113 VAL A CA 1
ATOM 891 C C . VAL A 1 113 ? 2.16 -26.141 -7.723 1 94.88 113 VAL A C 1
ATOM 893 O O . VAL A 1 113 ? 3.34 -26.078 -8.078 1 94.88 113 VAL A O 1
ATOM 896 N N . ASP A 1 114 ? 1.695 -27.047 -6.863 1 93.94 114 ASP A N 1
ATOM 897 C CA . ASP A 1 114 ? 2.584 -28.078 -6.336 1 93.94 114 ASP A CA 1
ATOM 898 C C . ASP A 1 114 ? 3.172 -28.922 -7.461 1 93.94 114 ASP A C 1
ATOM 900 O O . ASP A 1 114 ? 4.324 -29.359 -7.383 1 93.94 114 ASP A O 1
ATOM 904 N N . GLY A 1 115 ? 2.398 -29.141 -8.383 1 93.56 115 GLY A N 1
ATOM 905 C CA . GLY A 1 115 ? 2.871 -29.875 -9.547 1 93.56 115 GLY A CA 1
ATOM 906 C C . GLY A 1 115 ? 3.973 -29.156 -10.305 1 93.56 115 GLY A C 1
ATOM 907 O O . GLY A 1 115 ? 4.871 -29.797 -10.852 1 93.56 115 GLY A O 1
ATOM 908 N N . LEU A 1 116 ? 3.912 -27.891 -10.383 1 94.44 116 LEU A N 1
ATOM 909 C CA . LEU A 1 116 ? 4.934 -27.109 -11.062 1 94.44 116 LEU A CA 1
ATOM 910 C C . LEU A 1 116 ? 6.223 -27.062 -10.258 1 94.44 116 LEU A C 1
ATOM 912 O O . LEU A 1 116 ? 7.309 -26.906 -10.812 1 94.44 116 LEU A O 1
ATOM 916 N N . ALA A 1 117 ? 6.07 -27.219 -8.93 1 92.75 117 ALA A N 1
ATOM 917 C CA . ALA A 1 117 ? 7.199 -27.078 -8.016 1 92.75 117 ALA A CA 1
ATOM 918 C C . ALA A 1 117 ? 8.203 -28.203 -8.203 1 92.75 117 ALA A C 1
ATOM 920 O O . ALA A 1 117 ? 9.359 -28.094 -7.797 1 92.75 117 ALA A O 1
ATOM 921 N N . VAL A 1 118 ? 7.781 -29.219 -8.789 1 92.81 118 VAL A N 1
ATOM 922 C CA . VAL A 1 118 ? 8.648 -30.391 -8.945 1 92.81 118 VAL A CA 1
ATOM 923 C C . VAL A 1 118 ? 9.469 -30.25 -10.227 1 92.81 118 VAL A C 1
ATOM 925 O O . VAL A 1 118 ? 10.422 -31 -10.438 1 92.81 118 VAL A O 1
ATOM 928 N N . LEU A 1 119 ? 9.125 -29.312 -11.062 1 93.81 119 LEU A N 1
ATOM 929 C CA . LEU A 1 119 ? 9.805 -29.125 -12.336 1 93.81 119 LEU A CA 1
ATOM 930 C C . LEU A 1 119 ? 11.016 -28.203 -12.172 1 93.81 119 LEU A C 1
ATOM 932 O O . LEU A 1 119 ? 10.969 -27.234 -11.406 1 93.81 119 LEU A O 1
ATOM 936 N N . ASP A 1 120 ? 12.047 -28.547 -12.852 1 93.62 120 ASP A N 1
ATOM 937 C CA . ASP A 1 120 ? 13.203 -27.656 -12.859 1 93.62 120 ASP A CA 1
ATOM 938 C C . ASP A 1 120 ? 13.062 -26.594 -13.953 1 93.62 120 ASP A C 1
ATOM 940 O O . ASP A 1 120 ? 12.062 -26.562 -14.672 1 93.62 120 ASP A O 1
ATOM 944 N N . ARG A 1 121 ? 14.047 -25.734 -14 1 92.06 121 ARG A N 1
ATOM 945 C CA . ARG A 1 121 ? 14 -24.578 -14.891 1 92.06 121 ARG A CA 1
ATOM 946 C C . ARG A 1 121 ? 13.812 -25.016 -16.344 1 92.06 121 ARG A C 1
ATOM 948 O O . ARG A 1 121 ? 13.016 -24.438 -17.078 1 92.06 121 ARG A O 1
ATOM 955 N N . ALA A 1 122 ? 14.508 -26.031 -16.75 1 94.31 122 ALA A N 1
ATOM 956 C CA . ALA A 1 122 ? 14.43 -26.531 -18.109 1 94.31 122 ALA A CA 1
ATOM 957 C C . ALA A 1 122 ? 13.039 -27.094 -18.406 1 94.31 122 ALA A C 1
ATOM 959 O O . ALA A 1 122 ? 12.469 -26.828 -19.469 1 94.31 122 ALA A O 1
ATOM 960 N N . ALA A 1 123 ? 12.562 -27.844 -17.516 1 95.31 123 ALA A N 1
ATOM 961 C CA . ALA A 1 123 ? 11.25 -28.453 -17.672 1 95.31 123 ALA A CA 1
ATOM 962 C C . ALA A 1 123 ? 10.156 -27.391 -17.719 1 95.31 123 ALA A C 1
ATOM 964 O O . ALA A 1 123 ? 9.203 -27.5 -18.5 1 95.31 123 ALA A O 1
ATOM 965 N N . LEU A 1 124 ? 10.297 -26.406 -16.906 1 94.56 124 LEU A N 1
ATOM 966 C CA . LEU A 1 124 ? 9.328 -25.312 -16.906 1 94.56 124 LEU A CA 1
ATOM 967 C C . LEU A 1 124 ? 9.352 -24.578 -18.25 1 94.56 124 LEU A C 1
ATOM 969 O O . LEU A 1 124 ? 8.297 -24.219 -18.781 1 94.56 124 LEU A O 1
ATOM 973 N N . LYS A 1 125 ? 10.5 -24.344 -18.75 1 93.25 125 LYS A N 1
ATOM 974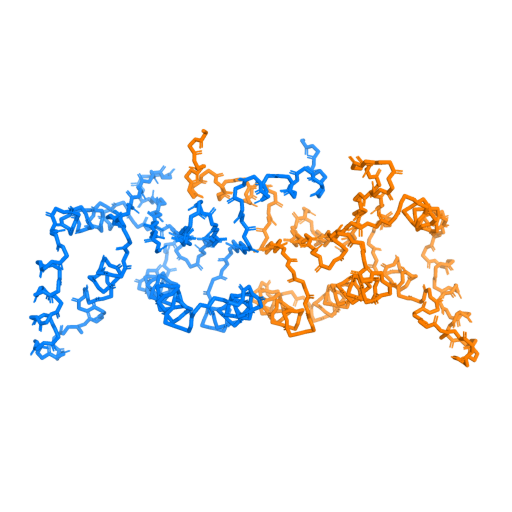 C CA . LYS A 1 125 ? 10.633 -23.688 -20.047 1 93.25 125 LYS A CA 1
ATOM 975 C C . LYS A 1 125 ? 9.984 -24.516 -21.141 1 93.25 125 LYS A C 1
ATOM 977 O O . LYS A 1 125 ? 9.273 -23.969 -22 1 93.25 125 LYS A O 1
ATOM 982 N N . ALA A 1 126 ? 10.211 -25.75 -21.125 1 94.12 126 ALA A N 1
ATOM 983 C CA . ALA A 1 126 ? 9.617 -26.656 -22.109 1 94.12 126 ALA A CA 1
ATOM 984 C C . ALA A 1 126 ? 8.094 -26.656 -22.016 1 94.12 126 ALA A C 1
ATOM 986 O O . ALA A 1 126 ? 7.402 -26.609 -23.031 1 94.12 126 ALA A O 1
ATOM 987 N N . LEU A 1 127 ? 7.695 -26.781 -20.797 1 91.62 127 LEU A N 1
ATOM 988 C CA . LEU A 1 127 ? 6.254 -26.766 -20.562 1 91.62 127 LEU A CA 1
ATOM 989 C C . LEU A 1 127 ? 5.629 -25.469 -21.094 1 91.62 127 LEU A C 1
ATOM 991 O O . LEU A 1 127 ? 4.562 -25.5 -21.703 1 91.62 127 LEU A O 1
ATOM 995 N N . PHE A 1 128 ? 6.27 -24.391 -20.844 1 91 128 PHE A N 1
ATOM 996 C CA . PHE A 1 128 ? 5.805 -23.094 -21.297 1 91 128 PHE A CA 1
ATOM 997 C C . PHE A 1 128 ? 5.715 -23.047 -22.828 1 91 128 PHE A C 1
ATOM 999 O O . PHE A 1 128 ? 4.707 -22.609 -23.375 1 91 128 PHE A O 1
ATOM 1006 N N . LYS A 1 129 ? 6.688 -23.516 -23.531 1 91.25 129 LYS A N 1
ATOM 1007 C CA . LYS A 1 129 ? 6.723 -23.547 -24.984 1 91.25 129 LYS A CA 1
ATOM 1008 C C . LYS A 1 129 ? 5.605 -24.422 -25.547 1 91.25 129 LYS A C 1
ATOM 1010 O O . LYS A 1 129 ? 4.969 -24.062 -26.531 1 91.25 129 LYS A O 1
ATOM 1015 N N . THR A 1 130 ? 5.402 -25.484 -24.953 1 89.5 130 THR A N 1
ATOM 1016 C CA . THR A 1 130 ? 4.359 -26.406 -25.375 1 89.5 130 THR A CA 1
ATOM 1017 C C . THR A 1 130 ? 2.982 -25.766 -25.25 1 89.5 130 THR A C 1
ATOM 1019 O O . THR A 1 130 ? 2.154 -25.875 -26.156 1 89.5 130 THR A O 1
ATOM 1022 N N . GLN A 1 131 ? 2.854 -25.062 -24.078 1 86.5 131 GLN A N 1
ATOM 1023 C CA . GLN A 1 131 ? 1.561 -24.438 -23.844 1 86.5 131 GLN A CA 1
ATOM 1024 C C . GLN A 1 131 ? 1.334 -23.266 -24.797 1 86.5 131 GLN A C 1
ATOM 1026 O O . GLN A 1 131 ? 0.198 -22.984 -25.172 1 86.5 131 GLN A O 1
ATOM 1031 N N . LEU A 1 132 ? 2.357 -22.578 -25.172 1 84.75 132 LEU A N 1
ATOM 1032 C CA . LEU A 1 132 ? 2.291 -21.453 -26.078 1 84.75 132 LEU A CA 1
ATOM 1033 C C . LEU A 1 132 ? 1.812 -21.891 -27.453 1 84.75 132 LEU A C 1
ATOM 1035 O O . LEU A 1 132 ? 1.151 -21.125 -28.172 1 84.75 132 LEU A O 1
ATOM 1039 N N . ARG A 1 133 ? 2.088 -23.078 -27.953 1 83.06 133 ARG A N 1
ATOM 1040 C CA . ARG A 1 133 ? 1.79 -23.578 -29.281 1 83.06 133 ARG A CA 1
ATOM 1041 C C . ARG A 1 133 ? 0.372 -24.141 -29.359 1 83.06 133 ARG A C 1
ATOM 1043 O O . ARG A 1 133 ? -0.172 -24.328 -30.453 1 83.06 133 ARG A O 1
ATOM 1050 N N . GLN A 1 134 ? -0.144 -24.391 -28.344 1 78.06 134 GLN A N 1
ATOM 1051 C CA . GLN A 1 134 ? -1.499 -24.938 -28.344 1 78.06 134 GLN A CA 1
ATOM 1052 C C . GLN A 1 134 ? -2.521 -23.859 -28.703 1 78.06 134 GLN A C 1
ATOM 1054 O O . GLN A 1 134 ? -2.361 -22.703 -28.328 1 78.06 134 GLN A O 1
ATOM 1059 N N . PRO A 1 135 ? -3.49 -24.047 -29.797 1 67.25 135 PRO A N 1
ATOM 1060 C CA . PRO A 1 135 ? -4.496 -23.078 -30.219 1 67.25 135 PRO A CA 1
ATOM 1061 C C . PRO A 1 135 ? -5.301 -22.516 -29.062 1 67.25 135 PRO A C 1
ATOM 1063 O O . PRO A 1 135 ? -5.469 -23.172 -28.031 1 67.25 135 PRO A O 1
ATOM 1066 N N . ARG A 1 136 ? -5.422 -21.344 -29.094 1 58.94 136 ARG A N 1
ATOM 1067 C CA . ARG A 1 136 ? -6.082 -20.547 -28.078 1 58.94 136 ARG A CA 1
ATOM 1068 C C . ARG A 1 136 ? -7.562 -20.891 -27.969 1 58.94 136 ARG A C 1
ATOM 1070 O O . ARG A 1 136 ? -8.297 -20.281 -27.188 1 58.94 136 ARG A O 1
ATOM 1077 N N . GLU A 1 137 ? -8.07 -21.422 -29.172 1 53.69 137 GLU A N 1
ATOM 1078 C CA . GLU A 1 137 ? -9.523 -21.516 -29.219 1 53.69 137 GLU A CA 1
ATOM 1079 C C . GLU A 1 137 ? -10.094 -21.969 -27.875 1 53.69 137 GLU A C 1
ATOM 1081 O O . GLU A 1 137 ? -11.133 -21.469 -27.453 1 53.69 137 GLU A O 1
ATOM 1086 N N . GLY A 1 138 ? -10.156 -23.234 -27.625 1 45.25 138 GLY A N 1
ATOM 1087 C CA . GLY A 1 138 ? -10.883 -23.781 -26.484 1 45.25 138 GLY A CA 1
ATOM 1088 C C . GLY A 1 138 ? -10.422 -23.203 -25.156 1 45.25 138 GLY A C 1
ATOM 1089 O O . GLY A 1 138 ? -10.859 -23.656 -24.094 1 45.25 138 GLY A O 1
ATOM 1090 N N . LEU A 1 139 ? -9.328 -22.594 -25.141 1 42.59 139 LEU A N 1
ATOM 1091 C CA . LEU A 1 139 ? -8.812 -22.344 -23.797 1 42.59 139 LEU A CA 1
ATOM 1092 C C . LEU A 1 139 ? -9.562 -21.203 -23.109 1 42.59 139 LEU A C 1
ATOM 1094 O O . LEU A 1 139 ? -9.492 -20.062 -23.562 1 42.59 139 LEU A O 1
ATOM 1098 N N . ASN A 1 140 ? -10.789 -21.281 -23.031 1 41.03 140 ASN A N 1
ATOM 1099 C CA . ASN A 1 140 ? -11.523 -20.469 -22.062 1 41.03 140 ASN A CA 1
ATOM 1100 C C . ASN A 1 140 ? -10.633 -20.062 -20.891 1 41.03 140 ASN A C 1
ATOM 1102 O O . ASN A 1 140 ? -10.297 -20.891 -20.047 1 41.03 140 ASN A O 1
ATOM 1106 N N . GLY A 1 141 ? -10.164 -18.781 -20.828 1 46.72 141 GLY A N 1
ATOM 1107 C CA . GLY A 1 141 ? -9.32 -18.203 -19.797 1 46.72 141 GLY A CA 1
ATOM 1108 C C . GLY A 1 141 ? -7.855 -18.547 -19.953 1 46.72 141 GLY A C 1
ATOM 1109 O O . GLY A 1 141 ? -7.465 -19.172 -20.953 1 46.72 141 GLY A O 1
ATOM 1110 N N . SER A 1 142 ? -6.789 -17.953 -19.078 1 53.06 142 SER A N 1
ATOM 1111 C CA . SER A 1 142 ? -5.34 -18.125 -19.047 1 53.06 142 SER A CA 1
ATOM 1112 C C . SER A 1 142 ? -4.973 -19.609 -19.047 1 53.06 142 SER A C 1
ATOM 1114 O O . SER A 1 142 ? -5.426 -20.375 -18.203 1 53.06 142 SER A O 1
ATOM 1116 N N . ALA A 1 143 ? -4.945 -20.328 -20.172 1 52.44 143 ALA A N 1
ATOM 1117 C CA . ALA A 1 143 ? -4.504 -21.688 -20.406 1 52.44 143 ALA A CA 1
ATOM 1118 C C . ALA A 1 143 ? -3.434 -22.109 -19.406 1 52.44 143 ALA A C 1
ATOM 1120 O O . ALA A 1 143 ? -2.705 -23.078 -19.641 1 52.44 143 ALA A O 1
ATOM 1121 N N . GLY A 1 144 ? -3.463 -21.594 -18.266 1 72.62 144 GLY A N 1
ATOM 1122 C CA . GLY A 1 144 ? -2.439 -22.047 -17.328 1 72.62 144 GLY A CA 1
ATOM 1123 C C . GLY A 1 144 ? -1.079 -21.422 -17.594 1 72.62 144 GLY A C 1
ATOM 1124 O O . GLY A 1 144 ? -0.141 -21.625 -16.828 1 72.62 144 GLY A O 1
ATOM 1125 N N . LEU A 1 145 ? -1.029 -20.578 -18.641 1 85.25 145 LEU A N 1
ATOM 1126 C CA . LEU A 1 145 ? 0.263 -20.047 -19.062 1 85.25 145 LEU A CA 1
ATOM 1127 C C . LEU A 1 145 ? 0.802 -19.078 -18.016 1 85.25 145 LEU A C 1
ATOM 1129 O O . LEU A 1 145 ? 2.012 -19.016 -17.781 1 85.25 145 LEU A O 1
ATOM 1133 N N . GLY A 1 146 ? -0.122 -18.438 -17.453 1 91.12 146 GLY A N 1
ATOM 1134 C CA . GLY A 1 146 ? 0.312 -17.422 -16.5 1 91.12 146 GLY A CA 1
ATOM 1135 C C . GLY A 1 146 ? 1.067 -17.984 -15.32 1 91.12 146 GLY A C 1
ATOM 1136 O O . GLY A 1 146 ? 2.109 -17.453 -14.93 1 91.12 146 GLY A O 1
ATOM 1137 N N . ILE A 1 147 ? 0.566 -19.016 -14.812 1 93.75 147 ILE A N 1
ATOM 1138 C CA . ILE A 1 147 ? 1.185 -19.625 -13.633 1 93.75 147 ILE A CA 1
ATOM 1139 C C . ILE A 1 147 ? 2.521 -20.25 -14.016 1 93.75 147 ILE A C 1
ATOM 1141 O O . ILE A 1 147 ? 3.49 -20.172 -13.258 1 93.75 147 ILE A O 1
ATOM 1145 N N . ILE A 1 148 ? 2.553 -20.844 -15.141 1 93.94 148 ILE A N 1
ATOM 1146 C CA . ILE A 1 148 ? 3.789 -21.453 -15.633 1 93.94 148 ILE A CA 1
ATOM 1147 C C . ILE A 1 148 ? 4.84 -20.359 -15.852 1 93.94 148 ILE A C 1
ATOM 1149 O O . ILE A 1 148 ? 6.004 -20.531 -15.484 1 93.94 148 ILE A O 1
ATOM 1153 N N . ASP A 1 149 ? 4.426 -19.312 -16.469 1 94.5 149 ASP A N 1
ATOM 1154 C CA . ASP A 1 149 ? 5.34 -18.203 -16.719 1 94.5 149 ASP A CA 1
ATOM 1155 C C . ASP A 1 149 ? 5.879 -17.625 -15.414 1 94.5 149 ASP A C 1
ATOM 1157 O O . ASP A 1 149 ? 7.055 -17.266 -15.328 1 94.5 149 ASP A O 1
ATOM 1161 N N . MET A 1 150 ? 5.039 -17.516 -14.43 1 96.19 150 MET A N 1
ATOM 1162 C CA . MET A 1 150 ? 5.484 -17.047 -13.125 1 96.19 150 MET A CA 1
ATOM 1163 C C . MET A 1 150 ? 6.492 -18 -12.508 1 96.19 150 MET A C 1
ATOM 1165 O O . MET A 1 150 ? 7.492 -17.578 -11.93 1 96.19 150 MET A O 1
ATOM 1169 N N . ALA A 1 151 ? 6.191 -19.234 -12.656 1 96 151 ALA A N 1
ATOM 1170 C CA . ALA A 1 151 ? 7.102 -20.25 -12.133 1 96 151 ALA A CA 1
ATOM 1171 C C . ALA A 1 151 ? 8.469 -20.156 -12.805 1 96 151 ALA A C 1
ATOM 1173 O O . ALA A 1 151 ? 9.5 -20.312 -12.148 1 96 151 ALA A O 1
ATOM 1174 N N . ARG A 1 152 ? 8.453 -19.922 -14.031 1 94.38 152 ARG A N 1
ATOM 1175 C CA . ARG A 1 152 ? 9.695 -19.812 -14.789 1 94.38 152 ARG A CA 1
ATOM 1176 C C . ARG A 1 152 ? 10.516 -18.609 -14.328 1 94.38 152 ARG A C 1
ATOM 1178 O O . ARG A 1 152 ? 11.742 -18.672 -14.281 1 94.38 152 ARG A O 1
ATOM 1185 N N . LYS A 1 153 ? 9.891 -17.578 -14.039 1 95.06 153 LYS A N 1
ATOM 1186 C CA . LYS A 1 153 ? 10.555 -16.328 -13.672 1 95.06 153 LYS A CA 1
ATOM 1187 C C . LYS A 1 153 ? 10.992 -16.344 -12.211 1 95.06 153 LYS A C 1
ATOM 1189 O O . LYS A 1 153 ? 11.867 -15.578 -11.812 1 95.06 153 LYS A O 1
ATOM 1194 N N . ALA A 1 154 ? 10.391 -17.172 -11.422 1 96.19 154 ALA A N 1
ATOM 1195 C CA . ALA A 1 154 ? 10.648 -17.219 -9.984 1 96.19 154 ALA A CA 1
ATOM 1196 C C . ALA A 1 154 ? 12.023 -17.812 -9.688 1 96.19 154 ALA A C 1
ATOM 1198 O O . ALA A 1 154 ? 12.492 -18.688 -10.406 1 96.19 154 ALA A O 1
ATOM 1199 N N . SER A 1 155 ? 12.648 -17.312 -8.648 1 95 155 SER A N 1
ATOM 1200 C CA . SER A 1 155 ? 13.953 -17.812 -8.219 1 95 155 SER A CA 1
ATOM 1201 C C . SER A 1 155 ? 13.805 -19.062 -7.363 1 95 155 SER A C 1
ATOM 1203 O O . SER A 1 155 ? 14.789 -19.766 -7.109 1 95 155 SER A O 1
ATOM 1205 N N . ARG A 1 156 ? 12.641 -19.281 -6.871 1 94.12 156 ARG A N 1
ATOM 1206 C CA . ARG A 1 156 ? 12.258 -20.453 -6.094 1 94.12 156 ARG A CA 1
ATOM 1207 C C . ARG A 1 156 ? 10.859 -20.938 -6.477 1 94.12 156 ARG A C 1
ATOM 1209 O O . ARG A 1 156 ? 10.086 -20.188 -7.07 1 94.12 156 ARG A O 1
ATOM 1216 N N . PRO A 1 157 ? 10.578 -22.156 -6.164 1 95.19 157 PRO A N 1
ATOM 1217 C CA . PRO A 1 157 ? 9.234 -22.641 -6.488 1 95.19 157 PRO A CA 1
ATOM 1218 C C . PRO A 1 157 ? 8.125 -21.75 -5.914 1 95.19 157 PRO A C 1
ATOM 1220 O O . PRO A 1 157 ? 8.258 -21.234 -4.805 1 95.19 157 PRO A O 1
ATOM 1223 N N . LEU A 1 158 ? 7.066 -21.609 -6.691 1 96.5 158 LEU A N 1
ATOM 1224 C CA . LEU A 1 158 ? 5.898 -20.875 -6.211 1 96.5 158 LEU A CA 1
ATOM 1225 C C . LEU A 1 158 ? 5.359 -21.5 -4.926 1 96.5 158 LEU A C 1
ATOM 1227 O O . LEU A 1 158 ? 5.414 -22.719 -4.754 1 96.5 158 LEU A O 1
ATOM 1231 N N . ALA A 1 159 ? 4.895 -20.703 -4.047 1 94.5 159 ALA A N 1
ATOM 1232 C CA . ALA A 1 159 ? 4.285 -21.203 -2.818 1 94.5 159 ALA A CA 1
ATOM 1233 C C . ALA A 1 159 ? 2.818 -20.781 -2.725 1 94.5 159 ALA A C 1
ATOM 1235 O O . ALA A 1 159 ? 2.488 -19.609 -2.922 1 94.5 159 ALA A O 1
ATOM 1236 N N . VAL A 1 160 ? 2.027 -21.781 -2.516 1 95.12 160 VAL A N 1
ATOM 1237 C CA . VAL A 1 160 ? 0.603 -21.516 -2.344 1 95.12 160 VAL A CA 1
ATOM 1238 C C . VAL A 1 160 ? 0.145 -22.016 -0.975 1 95.12 160 VAL A C 1
ATOM 1240 O O . VAL A 1 160 ? 0.554 -23.094 -0.532 1 95.12 160 VAL A O 1
ATOM 1243 N N . THR A 1 161 ? -0.595 -21.203 -0.285 1 95.19 161 THR A N 1
ATOM 1244 C CA . THR A 1 161 ? -1.241 -21.609 0.957 1 95.19 161 THR A CA 1
ATOM 1245 C C . THR A 1 161 ? -2.754 -21.453 0.861 1 95.19 161 THR A C 1
ATOM 1247 O O . THR A 1 161 ? -3.24 -20.484 0.262 1 95.19 161 THR A O 1
ATOM 1250 N N . VAL A 1 162 ? -3.426 -22.422 1.387 1 95.81 162 VAL A N 1
ATOM 1251 C CA . VAL A 1 162 ? -4.883 -22.406 1.447 1 95.81 162 VAL A CA 1
ATOM 1252 C C . VAL A 1 162 ? -5.344 -22.562 2.895 1 95.81 162 VAL A C 1
ATOM 1254 O O . VAL A 1 162 ? -5.012 -23.547 3.549 1 95.81 162 VAL A O 1
ATOM 1257 N N . ARG A 1 163 ? -6.027 -21.578 3.361 1 95.81 163 ARG A N 1
ATOM 1258 C CA . ARG A 1 163 ? -6.555 -21.625 4.719 1 95.81 163 ARG A CA 1
ATOM 1259 C C . ARG A 1 163 ? -8.078 -21.547 4.719 1 95.81 163 ARG A C 1
ATOM 1261 O O . ARG A 1 163 ? -8.656 -20.594 4.188 1 95.81 163 ARG A O 1
ATOM 1268 N N . ASP A 1 164 ? -8.68 -22.422 5.41 1 95.56 164 ASP A N 1
ATOM 1269 C CA . ASP A 1 164 ? -10.141 -22.453 5.438 1 95.56 164 ASP A CA 1
ATOM 1270 C C . ASP A 1 164 ? -10.688 -21.328 6.309 1 95.56 164 ASP A C 1
ATOM 1272 O O . ASP A 1 164 ? -10.203 -21.094 7.418 1 95.56 164 ASP A O 1
ATOM 1276 N N . ILE A 1 165 ? -11.617 -20.641 5.77 1 93.75 165 ILE A N 1
ATOM 1277 C CA . ILE A 1 165 ? -12.32 -19.578 6.492 1 93.75 165 ILE A CA 1
ATOM 1278 C C . ILE A 1 165 ? -13.602 -20.141 7.109 1 93.7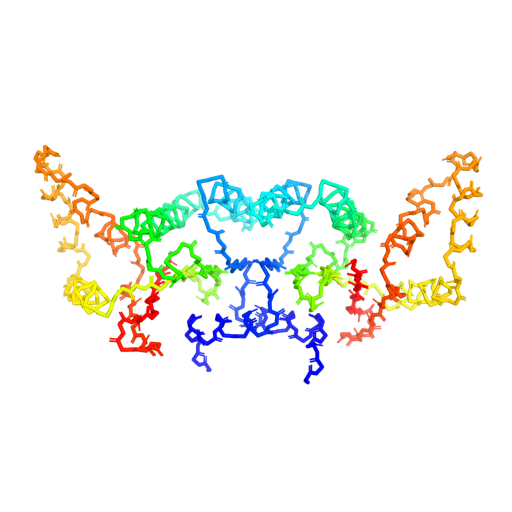5 165 ILE A C 1
ATOM 1280 O O . ILE A 1 165 ? -13.891 -19.906 8.281 1 93.75 165 ILE A O 1
ATOM 1284 N N . ASP A 1 166 ? -14.359 -20.875 6.312 1 95.44 166 ASP A N 1
ATOM 1285 C CA . ASP A 1 166 ? -15.57 -21.562 6.738 1 95.44 166 ASP A CA 1
ATOM 1286 C C . ASP A 1 166 ? -15.82 -22.812 5.891 1 95.44 166 ASP A C 1
ATOM 1288 O O . ASP A 1 166 ? -14.883 -23.375 5.324 1 95.44 166 ASP A O 1
ATOM 1292 N N . GLU A 1 167 ? -17.062 -23.281 5.777 1 95.19 167 GLU A N 1
ATOM 1293 C CA . GLU A 1 167 ? -17.359 -24.562 5.145 1 95.19 167 GLU A CA 1
ATOM 1294 C C . GLU A 1 167 ? -17.188 -24.484 3.631 1 95.19 167 GLU A C 1
ATOM 1296 O O . GLU A 1 167 ? -16.906 -25.484 2.979 1 95.19 167 GLU A O 1
ATOM 1301 N N . THR A 1 168 ? -17.281 -23.281 3.09 1 95.25 168 THR A N 1
ATOM 1302 C CA . THR A 1 168 ? -17.297 -23.188 1.634 1 95.25 168 THR A CA 1
ATOM 1303 C C . THR A 1 168 ? -16.141 -22.312 1.136 1 95.25 168 THR A C 1
ATOM 1305 O O . THR A 1 168 ? -15.766 -22.375 -0.036 1 95.25 168 THR A O 1
ATOM 1308 N N . ARG A 1 169 ? -15.734 -21.531 2.025 1 96.88 169 ARG A N 1
ATOM 1309 C CA . ARG A 1 169 ? -14.766 -20.516 1.586 1 96.88 169 ARG A CA 1
ATOM 1310 C C . ARG A 1 169 ? -13.391 -20.781 2.176 1 96.88 169 ARG A C 1
ATOM 1312 O O . ARG A 1 169 ? -13.273 -21.188 3.336 1 96.88 169 ARG A O 1
ATOM 1319 N N . SER A 1 170 ? -12.289 -20.453 1.412 1 97.88 170 SER A N 1
ATOM 1320 C CA . SER A 1 170 ? -10.883 -20.453 1.811 1 97.88 170 SER A CA 1
ATOM 1321 C C . SER A 1 170 ? -10.18 -19.188 1.343 1 97.88 170 SER A C 1
ATOM 1323 O O . SER A 1 170 ? -10.648 -18.516 0.428 1 97.88 170 SER A O 1
ATOM 1325 N N . PHE A 1 171 ? -9.133 -18.906 2.1 1 96.88 171 PHE A N 1
ATOM 1326 C CA . PHE A 1 171 ? -8.234 -17.859 1.629 1 96.88 171 PHE A CA 1
ATOM 1327 C C . PHE A 1 171 ? -7.008 -18.469 0.96 1 96.88 171 PHE A C 1
ATOM 1329 O O . PHE A 1 171 ? -6.285 -19.266 1.574 1 96.88 171 PHE A O 1
ATOM 1336 N N . LEU A 1 172 ? -6.84 -18.156 -0.261 1 97.12 172 LEU A N 1
ATOM 1337 C CA . LEU A 1 172 ? -5.695 -18.641 -1.026 1 97.12 172 LEU A CA 1
ATOM 1338 C C . LEU A 1 172 ? -4.645 -17.547 -1.181 1 97.12 172 LEU A C 1
ATOM 1340 O O . LEU A 1 172 ? -4.965 -16.406 -1.543 1 97.12 172 LEU A O 1
ATOM 1344 N N . SER A 1 173 ? -3.428 -17.859 -0.88 1 96.69 173 SER A N 1
ATOM 1345 C CA . SER A 1 173 ? -2.301 -16.953 -1.039 1 96.69 173 SER A CA 1
ATOM 1346 C C . SER A 1 173 ? -1.229 -17.547 -1.944 1 96.69 173 SER A C 1
ATOM 1348 O O . SER A 1 173 ? -0.851 -18.719 -1.782 1 96.69 173 SER A O 1
ATOM 1350 N N . LEU A 1 174 ? -0.799 -16.797 -2.881 1 96.5 174 LEU A N 1
ATOM 1351 C CA . LEU A 1 174 ? 0.309 -17.156 -3.758 1 96.5 174 LEU A CA 1
ATOM 1352 C C . LEU A 1 174 ? 1.513 -16.25 -3.514 1 96.5 174 LEU A C 1
ATOM 1354 O O . LEU A 1 174 ? 1.372 -15.031 -3.443 1 96.5 174 LEU A O 1
ATOM 1358 N N . ARG A 1 175 ? 2.607 -16.859 -3.35 1 96.19 175 ARG A N 1
ATOM 1359 C CA . ARG A 1 175 ? 3.859 -16.156 -3.09 1 96.19 175 ARG A CA 1
ATOM 1360 C C . ARG A 1 175 ? 4.891 -16.453 -4.172 1 96.19 175 ARG A C 1
ATOM 1362 O O . ARG A 1 175 ? 5.176 -17.625 -4.461 1 96.19 175 ARG A O 1
ATOM 1369 N N . VAL A 1 176 ? 5.422 -15.445 -4.773 1 96.94 176 VAL A N 1
ATOM 1370 C CA . VAL A 1 176 ? 6.406 -15.57 -5.844 1 96.94 176 VAL A CA 1
ATOM 1371 C C . VAL A 1 176 ? 7.676 -14.812 -5.465 1 96.94 176 VAL A C 1
ATOM 1373 O O . VAL A 1 176 ? 7.625 -13.617 -5.152 1 96.94 176 VAL A O 1
ATOM 1376 N N . VAL A 1 177 ? 8.781 -15.484 -5.477 1 96.5 177 VAL A N 1
ATOM 1377 C CA . VAL A 1 177 ? 10.078 -14.891 -5.172 1 96.5 177 VAL A CA 1
ATOM 1378 C C . VAL A 1 177 ? 10.867 -14.695 -6.461 1 96.5 177 VAL A C 1
ATOM 1380 O O . VAL A 1 177 ? 11.039 -15.625 -7.246 1 96.5 177 VAL A O 1
ATOM 1383 N N . LEU A 1 178 ? 11.383 -13.523 -6.652 1 96.06 178 LEU A N 1
ATOM 1384 C CA . LEU A 1 178 ? 12.031 -13.188 -7.91 1 96.06 178 LEU A CA 1
ATOM 1385 C C . LEU A 1 178 ? 13.484 -12.773 -7.68 1 96.06 178 LEU A C 1
ATOM 1387 O O . LEU A 1 178 ? 13.805 -12.148 -6.668 1 96.06 178 LEU A O 1
ATOM 1391 N N . MET B 1 1 ? 12.781 -15.523 11.664 1 32.66 1 MET B N 1
ATOM 1392 C CA . MET B 1 1 ? 11.367 -15.219 11.859 1 32.66 1 MET B CA 1
ATOM 1393 C C . MET B 1 1 ? 10.594 -15.375 10.555 1 32.66 1 MET B C 1
ATOM 1395 O O . MET B 1 1 ? 10.992 -14.836 9.523 1 32.66 1 MET B O 1
ATOM 1399 N N . SER B 1 2 ? 9.844 -16.344 10.43 1 45.84 2 SER B N 1
ATOM 1400 C CA . SER B 1 2 ? 9.102 -16.766 9.242 1 45.84 2 SER B CA 1
ATOM 1401 C C . SER B 1 2 ? 8.25 -15.625 8.695 1 45.84 2 SER B C 1
ATOM 1403 O O . SER B 1 2 ? 7.703 -14.828 9.461 1 45.84 2 SER B O 1
ATOM 1405 N N . THR B 1 3 ? 8.633 -15.047 7.57 1 55.44 3 THR B N 1
ATOM 1406 C CA . THR B 1 3 ? 7.793 -14.047 6.914 1 55.44 3 THR B CA 1
ATOM 1407 C C . THR B 1 3 ? 6.312 -14.383 7.094 1 55.44 3 THR B C 1
ATOM 1409 O O . THR B 1 3 ? 5.879 -15.492 6.801 1 55.44 3 THR B O 1
ATOM 1412 N N . PRO B 1 4 ? 5.699 -13.617 8.008 1 60.41 4 PRO B N 1
ATOM 1413 C CA . PRO B 1 4 ? 4.281 -13.945 8.141 1 60.41 4 PRO B CA 1
ATOM 1414 C C . PRO B 1 4 ? 3.621 -14.273 6.805 1 60.41 4 PRO B C 1
ATOM 1416 O O . PRO B 1 4 ? 3.984 -13.695 5.773 1 60.41 4 PRO B O 1
ATOM 1419 N N . ASP B 1 5 ? 2.879 -15.406 6.973 1 81.12 5 ASP B N 1
ATOM 1420 C CA . ASP B 1 5 ? 2.123 -15.734 5.766 1 81.12 5 ASP B CA 1
ATOM 1421 C C . ASP B 1 5 ? 1.111 -14.633 5.441 1 81.12 5 ASP B C 1
ATOM 1423 O O . ASP B 1 5 ? 0.744 -13.844 6.312 1 81.12 5 ASP B O 1
ATOM 1427 N N . LEU B 1 6 ? 0.846 -14.414 4.207 1 88.62 6 LEU B N 1
ATOM 1428 C CA . LEU B 1 6 ? -0.007 -13.352 3.695 1 88.62 6 LEU B CA 1
ATOM 1429 C C . LEU B 1 6 ? -1.341 -13.32 4.434 1 88.62 6 LEU B C 1
ATOM 1431 O O . LEU B 1 6 ? -1.918 -12.242 4.637 1 88.62 6 LEU B O 1
ATOM 1435 N N . TYR B 1 7 ? -1.708 -14.477 4.898 1 85.88 7 TYR B N 1
ATOM 1436 C CA . TYR B 1 7 ? -2.984 -14.531 5.602 1 85.88 7 TYR B CA 1
ATOM 1437 C C . TYR B 1 7 ? -2.9 -13.805 6.938 1 85.88 7 TYR B C 1
ATOM 1439 O O . TYR B 1 7 ? -3.816 -13.062 7.305 1 85.88 7 TYR B O 1
ATOM 1447 N N . ASP B 1 8 ? -1.82 -14.055 7.59 1 83.5 8 ASP B N 1
ATOM 1448 C CA . ASP B 1 8 ? -1.635 -13.383 8.875 1 83.5 8 ASP B CA 1
ATOM 1449 C C . ASP B 1 8 ? -1.555 -11.867 8.688 1 83.5 8 ASP B C 1
ATOM 1451 O O . ASP B 1 8 ? -2.135 -11.117 9.477 1 83.5 8 ASP B O 1
ATOM 1455 N N . LEU B 1 9 ? -0.875 -11.477 7.68 1 81.56 9 LEU B N 1
ATOM 1456 C CA . LEU B 1 9 ? -0.78 -10.055 7.383 1 81.56 9 LEU B CA 1
ATOM 1457 C C . LEU B 1 9 ? -2.148 -9.477 7.031 1 81.56 9 LEU B C 1
ATOM 1459 O O . LEU B 1 9 ? -2.51 -8.391 7.496 1 81.56 9 LEU B O 1
ATOM 1463 N N . ARG B 1 10 ? -2.871 -10.258 6.285 1 83.62 10 ARG B N 1
ATOM 1464 C CA . ARG B 1 10 ? -4.207 -9.82 5.895 1 83.62 10 ARG B CA 1
ATOM 1465 C C . ARG B 1 10 ? -5.102 -9.641 7.117 1 83.62 10 ARG B C 1
ATOM 1467 O O . ARG B 1 10 ? -5.883 -8.688 7.188 1 83.62 10 ARG B O 1
ATOM 1474 N N . GLU B 1 11 ? -4.941 -10.547 8.031 1 82.81 11 GLU B N 1
ATOM 1475 C CA . GLU B 1 11 ? -5.754 -10.445 9.234 1 82.81 11 GLU B CA 1
ATOM 1476 C C . GLU B 1 11 ? -5.426 -9.172 10.016 1 82.81 11 GLU B C 1
ATOM 1478 O O . GLU B 1 11 ? -6.324 -8.523 10.562 1 82.81 11 GLU B O 1
ATOM 1483 N N . ILE B 1 12 ? -4.203 -8.875 10.062 1 79.12 12 ILE B N 1
ATOM 1484 C CA . ILE B 1 12 ? -3.785 -7.641 10.719 1 79.12 12 ILE B CA 1
ATOM 1485 C C . ILE B 1 12 ? -4.363 -6.438 9.977 1 79.12 12 ILE B C 1
ATOM 1487 O O . ILE B 1 12 ? -4.926 -5.531 10.594 1 79.12 12 ILE B O 1
ATOM 1491 N N . PHE B 1 13 ? -4.25 -6.434 8.648 1 83 13 PHE B N 1
ATOM 1492 C CA . PHE B 1 13 ? -4.762 -5.336 7.84 1 83 13 PHE B CA 1
ATOM 1493 C C . PHE B 1 13 ? -6.273 -5.207 7.988 1 83 13 PHE B C 1
ATOM 1495 O O . PHE B 1 13 ? -6.797 -4.098 8.102 1 83 13 PHE B O 1
ATOM 1502 N N . ASP B 1 14 ? -6.938 -6.309 8.086 1 84.25 14 ASP B N 1
ATOM 1503 C CA . ASP B 1 14 ? -8.391 -6.309 8.219 1 84.25 14 ASP B CA 1
ATOM 1504 C C . ASP B 1 14 ? -8.812 -5.77 9.578 1 84.25 14 ASP B C 1
ATOM 1506 O O . ASP B 1 14 ? -9.758 -4.977 9.68 1 84.25 14 ASP B O 1
ATOM 1510 N N . ARG B 1 15 ? -8.094 -6.242 10.555 1 82.75 15 ARG B N 1
ATOM 1511 C CA . ARG B 1 15 ? -8.422 -5.805 11.906 1 82.75 15 ARG B CA 1
ATOM 1512 C C . ARG B 1 15 ? -8.242 -4.297 12.047 1 82.75 15 ARG B C 1
ATOM 1514 O O . ARG B 1 15 ? -9.055 -3.629 12.688 1 82.75 15 ARG B O 1
ATOM 1521 N N . GLN B 1 16 ? -7.234 -3.82 11.391 1 80.25 16 GLN B N 1
ATOM 1522 C CA . GLN B 1 16 ? -6.945 -2.393 11.469 1 80.25 16 GLN B CA 1
ATOM 1523 C C . GLN B 1 16 ? -7.582 -1.641 10.297 1 80.25 16 GLN B C 1
ATOM 1525 O O . GLN B 1 16 ? -7.445 -0.42 10.195 1 80.25 16 GLN B O 1
ATOM 1530 N N . GLN B 1 17 ? -8.273 -2.418 9.445 1 87.38 17 GLN B N 1
ATOM 1531 C CA . GLN B 1 17 ? -8.953 -1.896 8.258 1 87.38 17 GLN B CA 1
ATOM 1532 C C . GLN B 1 17 ? -8.008 -1.042 7.422 1 87.38 17 GLN B C 1
ATOM 1534 O O . GLN B 1 17 ? -8.336 0.089 7.059 1 87.38 17 GLN B O 1
ATOM 1539 N N . ILE B 1 18 ? -6.777 -1.505 7.32 1 88.44 18 ILE B N 1
ATOM 1540 C CA . ILE B 1 18 ? -5.781 -0.853 6.477 1 88.44 18 ILE B CA 1
ATOM 1541 C C . ILE B 1 18 ? -6.102 -1.111 5.008 1 88.44 18 ILE B C 1
ATOM 1543 O O . ILE B 1 18 ? -6.273 -2.262 4.598 1 88.44 18 ILE B O 1
ATOM 1547 N N . MET B 1 19 ? -6.164 -0.093 4.203 1 89.5 19 MET B N 1
ATOM 1548 C CA . MET B 1 19 ? -6.5 -0.18 2.787 1 89.5 19 MET B CA 1
ATOM 1549 C C . MET B 1 19 ? -5.246 -0.115 1.924 1 89.5 19 MET B C 1
ATOM 1551 O O . MET B 1 19 ? -5.098 -0.888 0.976 1 89.5 19 MET B O 1
ATOM 1555 N N . VAL B 1 20 ? -4.441 0.819 2.297 1 90.69 20 VAL B N 1
ATOM 1556 C CA . VAL B 1 20 ? -3.221 1.048 1.532 1 90.69 20 VAL B CA 1
ATOM 1557 C C . VAL B 1 20 ? -2.068 1.37 2.482 1 90.69 20 VAL B C 1
ATOM 1559 O O . VAL B 1 20 ? -2.256 2.078 3.477 1 90.69 20 VAL B O 1
ATOM 1562 N N . CYS B 1 21 ? -0.987 0.791 2.178 1 91.12 21 CYS B N 1
ATOM 1563 C CA . CYS B 1 21 ? 0.225 1.169 2.896 1 91.12 21 CYS B CA 1
ATOM 1564 C C . CYS B 1 21 ? 1.41 1.281 1.945 1 91.12 21 CYS B C 1
ATOM 1566 O O . CYS B 1 21 ? 1.521 0.51 0.991 1 91.12 21 CYS B O 1
ATOM 1568 N N . PHE B 1 22 ? 2.229 2.148 2.25 1 92.06 22 PHE B N 1
ATOM 1569 C CA . PHE B 1 22 ? 3.463 2.355 1.502 1 92.06 22 PHE B CA 1
ATOM 1570 C C . PHE B 1 22 ? 4.617 2.686 2.441 1 92.06 22 PHE B C 1
ATOM 1572 O O . PHE B 1 22 ? 4.441 3.43 3.408 1 92.06 22 PHE B O 1
ATOM 1579 N N . ASN B 1 23 ? 5.75 2.156 2.129 1 92 23 ASN B N 1
ATOM 1580 C CA . ASN B 1 23 ? 6.961 2.393 2.908 1 92 23 ASN B CA 1
ATOM 1581 C C . ASN B 1 23 ? 8.195 2.453 2.016 1 92 23 ASN B C 1
ATOM 1583 O O . ASN B 1 23 ? 8.633 1.431 1.483 1 92 23 ASN B O 1
ATOM 1587 N N . GLY B 1 24 ? 8.695 3.613 1.852 1 91.56 24 GLY B N 1
ATOM 1588 C CA . GLY B 1 24 ? 9.867 3.748 0.997 1 91.56 24 GLY B CA 1
ATOM 1589 C C . GLY B 1 24 ? 10.078 5.164 0.498 1 91.56 24 GLY B C 1
ATOM 1590 O O . GLY B 1 24 ? 9.516 6.113 1.047 1 91.56 24 GLY B O 1
ATOM 1591 N N . PRO B 1 25 ? 10.977 5.25 -0.479 1 92.94 25 PRO B N 1
ATOM 1592 C CA . PRO B 1 25 ? 11.266 6.574 -1.032 1 92.94 25 PRO B CA 1
ATOM 1593 C C . PRO B 1 25 ? 10.055 7.207 -1.71 1 92.94 25 PRO B C 1
ATOM 1595 O O . PRO B 1 25 ? 9.289 6.512 -2.385 1 92.94 25 PRO B O 1
ATOM 1598 N N . ILE B 1 26 ? 9.938 8.492 -1.51 1 93.69 26 ILE B N 1
ATOM 1599 C CA . ILE B 1 26 ? 8.773 9.188 -2.051 1 93.69 26 ILE B CA 1
ATOM 1600 C C . ILE B 1 26 ? 9.227 10.266 -3.033 1 93.69 26 ILE B C 1
ATOM 1602 O O . ILE B 1 26 ? 10.234 10.945 -2.801 1 93.69 26 ILE B O 1
ATOM 1606 N N . ASN B 1 27 ? 8.617 10.297 -4.172 1 93.5 27 ASN B N 1
ATOM 1607 C CA . ASN B 1 27 ? 8.766 11.359 -5.156 1 93.5 27 ASN B CA 1
ATOM 1608 C C . ASN B 1 27 ? 7.418 11.828 -5.688 1 93.5 27 ASN B C 1
ATOM 1610 O O . ASN B 1 27 ? 6.375 11.305 -5.289 1 93.5 27 ASN B O 1
ATOM 1614 N N . ALA B 1 28 ? 7.441 12.805 -6.477 1 93.31 28 ALA B N 1
ATOM 1615 C CA . ALA B 1 28 ? 6.199 13.414 -6.953 1 93.31 28 ALA B CA 1
ATOM 1616 C C . ALA B 1 28 ? 5.344 12.391 -7.695 1 93.31 28 ALA B C 1
ATOM 1618 O O . ALA B 1 28 ? 4.121 12.352 -7.516 1 93.31 28 ALA B O 1
ATOM 1619 N N . ALA B 1 29 ? 5.949 11.57 -8.492 1 93.12 29 ALA B N 1
ATOM 1620 C CA . ALA B 1 29 ? 5.227 10.578 -9.289 1 93.12 29 ALA B CA 1
ATOM 1621 C C . ALA B 1 29 ? 4.543 9.547 -8.391 1 93.12 29 ALA B C 1
ATOM 1623 O O . ALA B 1 29 ? 3.365 9.234 -8.578 1 93.12 29 ALA B O 1
ATOM 1624 N N . LEU B 1 30 ? 5.238 9.039 -7.461 1 92.94 30 LEU B N 1
ATOM 1625 C CA . LEU B 1 30 ? 4.691 8.039 -6.555 1 92.94 30 LEU B CA 1
ATOM 1626 C C . LEU B 1 30 ? 3.508 8.594 -5.773 1 92.94 30 LEU B C 1
ATOM 1628 O O . LEU B 1 30 ? 2.5 7.91 -5.586 1 92.94 30 LEU B O 1
ATOM 1632 N N . ILE B 1 31 ? 3.662 9.805 -5.312 1 95.31 31 ILE B N 1
ATOM 1633 C CA . ILE B 1 31 ? 2.58 10.477 -4.598 1 95.31 31 ILE B CA 1
ATOM 1634 C C . ILE B 1 31 ? 1.312 10.461 -5.453 1 95.31 31 ILE B C 1
ATOM 1636 O O . ILE B 1 31 ? 0.229 10.133 -4.961 1 95.31 31 ILE B O 1
ATOM 1640 N N . GLU B 1 32 ? 1.467 10.773 -6.668 1 95.5 32 GLU B N 1
ATOM 1641 C CA . GLU B 1 32 ? 0.329 10.828 -7.582 1 95.5 32 GLU B CA 1
ATOM 1642 C C . GLU B 1 32 ? -0.271 9.438 -7.797 1 95.5 32 GLU B C 1
ATOM 1644 O O . GLU B 1 32 ? -1.492 9.273 -7.781 1 95.5 32 GLU B O 1
ATOM 1649 N N . GLU B 1 33 ? 0.559 8.477 -8.023 1 93.56 33 GLU B N 1
ATOM 1650 C CA . GLU B 1 33 ? 0.106 7.117 -8.312 1 93.56 33 GLU B CA 1
ATOM 1651 C C . GLU B 1 33 ? -0.655 6.523 -7.129 1 93.56 33 GLU B C 1
ATOM 1653 O O . GLU B 1 33 ? -1.729 5.945 -7.305 1 93.56 33 GLU B O 1
ATOM 1658 N N . ILE B 1 34 ? -0.128 6.688 -6.008 1 93.25 34 ILE B N 1
ATOM 1659 C CA . ILE B 1 34 ? -0.792 6.195 -4.809 1 93.25 34 ILE B CA 1
ATOM 1660 C C . ILE B 1 34 ? -2.086 6.973 -4.578 1 93.25 34 ILE B C 1
ATOM 1662 O O . ILE B 1 34 ? -3.098 6.398 -4.164 1 93.25 34 ILE B O 1
ATOM 1666 N N . GLY B 1 35 ? -2.02 8.25 -4.793 1 95.31 35 GLY B N 1
ATOM 1667 C CA . GLY B 1 35 ? -3.213 9.07 -4.684 1 95.31 35 GLY B CA 1
ATOM 1668 C C . GLY B 1 35 ? -4.34 8.609 -5.59 1 95.31 35 GLY B C 1
ATOM 1669 O O . GLY B 1 35 ? -5.5 8.586 -5.18 1 95.31 35 GLY B O 1
ATOM 1670 N N . ARG B 1 36 ? -4.012 8.289 -6.777 1 94.81 36 ARG B N 1
ATOM 1671 C CA . ARG B 1 36 ? -5.012 7.781 -7.711 1 94.81 36 ARG B CA 1
ATOM 1672 C C . ARG B 1 36 ? -5.621 6.477 -7.207 1 94.81 36 ARG B C 1
ATOM 1674 O O . ARG B 1 36 ? -6.832 6.27 -7.316 1 94.81 36 ARG B O 1
ATOM 1681 N N . ALA B 1 37 ? -4.781 5.594 -6.723 1 92.44 37 ALA B N 1
ATOM 1682 C CA . ALA B 1 37 ? -5.266 4.336 -6.164 1 92.44 37 ALA B CA 1
ATOM 1683 C C . ALA B 1 37 ? -6.223 4.582 -5.004 1 92.44 37 ALA B C 1
ATOM 1685 O O . ALA B 1 37 ? -7.258 3.914 -4.891 1 92.44 37 ALA B O 1
ATOM 1686 N N . LEU B 1 38 ? -5.883 5.523 -4.219 1 94.06 38 LEU B N 1
ATOM 1687 C CA . LEU B 1 38 ? -6.703 5.879 -3.066 1 94.06 38 LEU B CA 1
ATOM 1688 C C . LEU B 1 38 ? -8.062 6.406 -3.514 1 94.06 38 LEU B C 1
ATOM 1690 O O . LEU B 1 38 ? -9.102 5.984 -2.99 1 94.06 38 LEU B O 1
ATOM 1694 N N . ARG B 1 39 ? -8.07 7.301 -4.43 1 94 39 ARG B N 1
ATOM 1695 C CA . ARG B 1 39 ? -9.32 7.848 -4.953 1 94 39 ARG B CA 1
ATOM 1696 C C . ARG B 1 39 ? -10.195 6.746 -5.539 1 94 39 ARG B C 1
ATOM 1698 O O . ARG B 1 39 ? -11.406 6.719 -5.309 1 94 39 ARG B O 1
ATOM 1705 N N . ASP B 1 40 ? -9.578 5.973 -6.34 1 93 40 ASP B N 1
ATOM 1706 C CA . ASP B 1 40 ? -10.32 4.871 -6.945 1 93 40 ASP B CA 1
ATOM 1707 C C . ASP B 1 40 ? -10.938 3.971 -5.879 1 93 40 ASP B C 1
ATOM 1709 O O . ASP B 1 40 ? -12.102 3.574 -5.992 1 93 40 ASP B O 1
ATOM 1713 N N . TYR B 1 41 ? -10.188 3.646 -4.891 1 90.75 41 TYR B N 1
ATOM 1714 C CA . TYR B 1 41 ? -10.664 2.838 -3.775 1 90.75 41 TYR B CA 1
ATOM 1715 C C . TYR B 1 41 ? -11.891 3.471 -3.133 1 90.75 4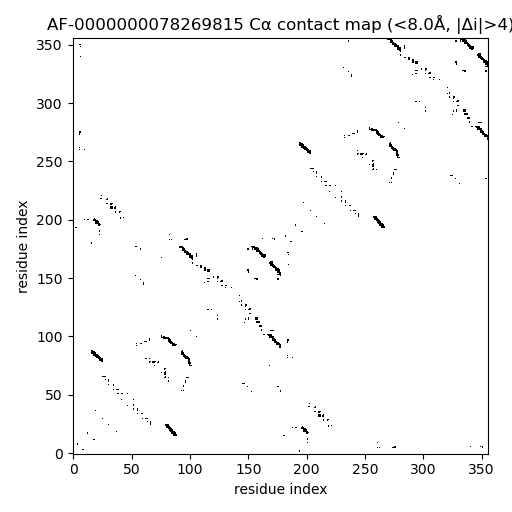1 TYR B C 1
ATOM 1717 O O . TYR B 1 41 ? -12.906 2.801 -2.928 1 90.75 41 TYR B O 1
ATOM 1725 N N . LEU B 1 42 ? -11.828 4.707 -2.838 1 93.12 42 LEU B N 1
ATOM 1726 C CA . LEU B 1 42 ? -12.891 5.422 -2.143 1 93.12 42 LEU B CA 1
ATOM 1727 C C . LEU B 1 42 ? -14.141 5.52 -3.014 1 93.12 42 LEU B C 1
ATOM 1729 O O . LEU B 1 42 ? -15.266 5.414 -2.514 1 93.12 42 LEU B O 1
ATOM 1733 N N . ASN B 1 43 ? -13.852 5.762 -4.289 1 91.75 43 ASN B N 1
ATOM 1734 C CA . ASN B 1 43 ? -14.977 5.812 -5.223 1 91.75 43 ASN B CA 1
ATOM 1735 C C . ASN B 1 43 ? -15.695 4.473 -5.301 1 91.75 43 ASN B C 1
ATOM 1737 O O . ASN B 1 43 ? -16.922 4.43 -5.375 1 91.75 43 ASN B O 1
ATOM 1741 N N . HIS B 1 44 ? -14.945 3.438 -5.246 1 87.69 44 HIS B N 1
ATOM 1742 C CA . HIS B 1 44 ? -15.531 2.102 -5.27 1 87.69 44 HIS B CA 1
ATOM 1743 C C . HIS B 1 44 ? -16.375 1.845 -4.023 1 87.69 44 HIS B C 1
ATOM 1745 O O . HIS B 1 44 ? -17.359 1.102 -4.074 1 87.69 44 HIS B O 1
ATOM 1751 N N . GLN B 1 45 ? -16.031 2.408 -2.924 1 86.94 45 GLN B N 1
ATOM 1752 C CA . GLN B 1 45 ? -16.766 2.285 -1.668 1 86.94 45 GLN B CA 1
ATOM 1753 C C . GLN B 1 45 ? -17.969 3.211 -1.646 1 86.94 45 GLN B C 1
ATOM 1755 O O . GLN B 1 45 ? -18.656 3.328 -0.624 1 86.94 45 GLN B O 1
ATOM 1760 N N . GLN B 1 46 ? -18.203 3.955 -2.783 1 89.5 46 GLN B N 1
ATOM 1761 C CA . GLN B 1 46 ? -19.312 4.875 -2.945 1 89.5 46 GLN B CA 1
ATOM 1762 C C . GLN B 1 46 ? -19.312 5.945 -1.855 1 89.5 46 GLN B C 1
ATOM 1764 O O . GLN B 1 46 ? -20.359 6.281 -1.305 1 89.5 46 GLN B O 1
ATOM 1769 N N . GLU B 1 47 ? -18.156 6.395 -1.505 1 89.88 47 GLU B N 1
ATOM 1770 C CA . GLU B 1 47 ? -18.016 7.523 -0.585 1 89.88 47 GLU B CA 1
ATOM 1771 C C . GLU B 1 47 ? -18.5 8.82 -1.229 1 89.88 47 GLU B C 1
ATOM 1773 O O . GLU B 1 47 ? -18.391 8.992 -2.445 1 89.88 47 GLU B O 1
ATOM 1778 N N . ALA B 1 48 ? -19.031 9.719 -0.38 1 93.12 48 ALA B N 1
ATOM 1779 C CA . ALA B 1 48 ? -19.469 11.016 -0.887 1 93.12 48 ALA B CA 1
ATOM 1780 C C . ALA B 1 48 ? -18.297 11.781 -1.509 1 93.12 48 ALA B C 1
ATOM 1782 O O . ALA B 1 48 ? -17.188 11.758 -0.982 1 93.12 48 ALA B O 1
ATOM 1783 N N . PRO B 1 49 ? -18.516 12.461 -2.613 1 93.62 49 PRO B N 1
ATOM 1784 C CA . PRO B 1 49 ? -17.453 13.203 -3.295 1 93.62 49 PRO B CA 1
ATOM 1785 C C . PRO B 1 49 ? -16.719 14.18 -2.373 1 93.62 49 PRO B C 1
ATOM 1787 O O . PRO B 1 49 ? -15.508 14.344 -2.471 1 93.62 49 PRO B O 1
ATOM 1790 N N . SER B 1 50 ? -17.438 14.812 -1.527 1 93.81 50 SER B N 1
ATOM 1791 C CA . SER B 1 50 ? -16.828 15.766 -0.609 1 93.81 50 SER B CA 1
ATOM 1792 C C . SER B 1 50 ? -15.875 15.078 0.354 1 93.81 50 SER B C 1
ATOM 1794 O O . SER B 1 50 ? -14.812 15.609 0.671 1 93.81 50 SER B O 1
ATOM 1796 N N . ALA B 1 51 ? -16.234 13.883 0.76 1 93.31 51 ALA B N 1
ATOM 1797 C CA . ALA B 1 51 ? -15.359 13.102 1.638 1 93.31 51 ALA B CA 1
ATOM 1798 C C . ALA B 1 51 ? -14.102 12.648 0.905 1 93.31 51 ALA B C 1
ATOM 1800 O O . ALA B 1 51 ? -13 12.719 1.451 1 93.31 51 ALA B O 1
ATOM 1801 N N . VAL B 1 52 ? -14.328 12.211 -0.316 1 95.25 52 VAL B N 1
ATOM 1802 C CA . VAL B 1 52 ? -13.188 11.797 -1.136 1 95.25 52 VAL B CA 1
ATOM 1803 C C . VAL B 1 52 ? -12.227 12.969 -1.313 1 95.25 52 VAL B C 1
ATOM 1805 O O . VAL B 1 52 ? -11.008 12.805 -1.181 1 95.25 52 VAL B O 1
ATOM 1808 N N . ALA B 1 53 ? -12.766 14.117 -1.563 1 95.75 53 ALA B N 1
ATOM 1809 C CA . ALA B 1 53 ? -11.953 15.312 -1.776 1 95.75 53 ALA B CA 1
ATOM 1810 C C . ALA B 1 53 ? -11.148 15.664 -0.525 1 95.75 53 ALA B C 1
ATOM 1812 O O . ALA B 1 53 ? -9.969 16.016 -0.613 1 95.75 53 ALA B O 1
ATOM 1813 N N . ASP B 1 54 ? -11.773 15.562 0.616 1 95.62 54 ASP B N 1
ATOM 1814 C CA . ASP B 1 54 ? -11.102 15.859 1.879 1 95.62 54 ASP B CA 1
ATOM 1815 C C . ASP B 1 54 ? -9.977 14.867 2.154 1 95.62 54 ASP B C 1
ATOM 1817 O O . ASP B 1 54 ? -8.875 15.266 2.531 1 95.62 54 ASP B O 1
ATOM 1821 N N . ILE B 1 55 ? -10.289 13.633 1.923 1 96.12 55 ILE B N 1
ATOM 1822 C CA . ILE B 1 55 ? -9.305 12.578 2.158 1 96.12 55 ILE B CA 1
ATOM 1823 C C . ILE B 1 55 ? -8.102 12.781 1.243 1 96.12 55 ILE B C 1
ATOM 1825 O O . ILE B 1 55 ? -6.953 12.742 1.697 1 96.12 55 ILE B O 1
ATOM 1829 N N . PHE B 1 56 ? -8.406 13.047 0.031 1 96.19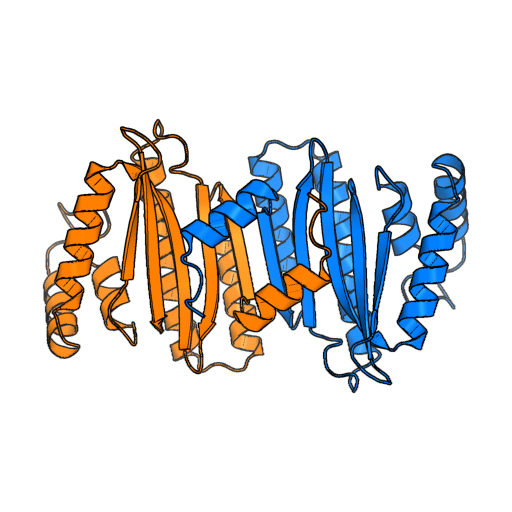 56 PHE B N 1
ATOM 1830 C CA . PHE B 1 56 ? -7.336 13.234 -0.94 1 96.19 56 PHE B CA 1
ATOM 1831 C C . PHE B 1 56 ? -6.523 14.477 -0.614 1 96.19 56 PHE B C 1
ATOM 1833 O O . PHE B 1 56 ? -5.297 14.477 -0.734 1 96.19 56 PHE B O 1
ATOM 1840 N N . SER B 1 57 ? -7.164 15.523 -0.249 1 96.31 57 SER B N 1
ATOM 1841 C CA . SER B 1 57 ? -6.484 16.766 0.104 1 96.31 57 SER B CA 1
ATOM 1842 C C . SER B 1 57 ? -5.504 16.547 1.252 1 96.31 57 SER B C 1
ATOM 1844 O O . SER B 1 57 ? -4.367 17.031 1.203 1 96.31 57 SER B O 1
ATOM 1846 N N . VAL B 1 58 ? -5.891 15.875 2.213 1 97 58 VAL B N 1
ATOM 1847 C CA . VAL B 1 58 ? -5.059 15.609 3.381 1 97 58 VAL B CA 1
ATOM 1848 C C . VAL B 1 58 ? -3.883 14.719 2.986 1 97 58 VAL B C 1
ATOM 1850 O O . VAL B 1 58 ? -2.738 14.992 3.352 1 97 58 VAL B O 1
ATOM 1853 N N . TYR B 1 59 ? -4.176 13.719 2.23 1 97.12 59 TYR B N 1
ATOM 1854 C CA . TYR B 1 59 ? -3.125 12.844 1.727 1 97.12 59 TYR B CA 1
ATOM 1855 C C . TYR B 1 59 ? -2.055 13.641 0.994 1 97.12 59 TYR B C 1
ATOM 1857 O O . TYR B 1 59 ? -0.861 13.492 1.271 1 97.12 59 TYR B O 1
ATOM 1865 N N . ILE B 1 60 ? -2.506 14.438 0.106 1 96.75 60 ILE B N 1
ATOM 1866 C CA . ILE B 1 60 ? -1.597 15.211 -0.735 1 96.75 60 ILE B CA 1
ATOM 1867 C C . ILE B 1 60 ? -0.771 16.156 0.13 1 96.75 60 ILE B C 1
ATOM 1869 O O . ILE B 1 60 ? 0.447 16.25 -0.035 1 96.75 60 ILE B O 1
ATOM 1873 N N . GLU B 1 61 ? -1.401 16.797 1.039 1 95.69 61 GLU B N 1
ATOM 1874 C CA . GLU B 1 61 ? -0.707 17.734 1.914 1 95.69 61 GLU B CA 1
ATOM 1875 C C . GLU B 1 61 ? 0.375 17.031 2.73 1 95.69 61 GLU B C 1
ATOM 1877 O O . GLU B 1 61 ? 1.503 17.531 2.824 1 95.69 61 GLU B O 1
ATOM 1882 N N . MET B 1 62 ? 0.027 15.938 3.266 1 96.69 62 MET B N 1
ATOM 1883 C CA . MET B 1 62 ? 0.963 15.219 4.125 1 96.69 62 MET B CA 1
ATOM 1884 C C . MET B 1 62 ? 2.17 14.734 3.326 1 96.69 62 MET B C 1
ATOM 1886 O O . MET B 1 62 ? 3.312 14.914 3.752 1 96.69 62 MET B O 1
ATOM 1890 N N . THR B 1 63 ? 1.907 14.156 2.191 1 96.62 63 THR B N 1
ATOM 1891 C CA . THR B 1 63 ? 2.984 13.586 1.386 1 96.62 63 THR B CA 1
ATOM 1892 C C . THR B 1 63 ? 3.846 14.695 0.782 1 96.62 63 THR B C 1
ATOM 1894 O O . THR B 1 63 ? 5.066 14.547 0.674 1 96.62 63 THR B O 1
ATOM 1897 N N . GLN B 1 64 ? 3.205 15.75 0.402 1 95.19 64 GLN B N 1
ATOM 1898 C CA . GLN B 1 64 ? 3.959 16.891 -0.119 1 95.19 64 GLN B CA 1
ATOM 1899 C C . GLN B 1 64 ? 4.859 17.484 0.957 1 95.19 64 GLN B C 1
ATOM 1901 O O . GLN B 1 64 ? 5.984 17.906 0.672 1 95.19 64 GLN B O 1
ATOM 1906 N N . ASN B 1 65 ? 4.371 17.594 2.15 1 95.06 65 ASN B N 1
ATOM 1907 C CA . ASN B 1 65 ? 5.188 18.078 3.256 1 95.06 65 ASN B CA 1
ATOM 1908 C C . ASN B 1 65 ? 6.434 17.219 3.457 1 95.06 65 ASN B C 1
ATOM 1910 O O . ASN B 1 65 ? 7.527 17.75 3.666 1 95.06 65 ASN B O 1
ATOM 1914 N N . ILE B 1 66 ? 6.254 15.969 3.4 1 96.75 66 ILE B N 1
ATOM 1915 C CA . ILE B 1 66 ? 7.371 15.047 3.555 1 96.75 66 ILE B CA 1
ATOM 1916 C C . ILE B 1 66 ? 8.391 15.281 2.438 1 96.75 66 ILE B C 1
ATOM 1918 O O . ILE B 1 66 ? 9.586 15.383 2.695 1 96.75 66 ILE B O 1
ATOM 1922 N N . ARG B 1 67 ? 7.91 15.32 1.26 1 95.56 67 ARG B N 1
ATOM 1923 C CA . ARG B 1 67 ? 8.781 15.523 0.109 1 95.56 67 ARG B CA 1
ATOM 1924 C C . ARG B 1 67 ? 9.555 16.828 0.238 1 95.56 67 ARG B C 1
ATOM 1926 O O . ARG B 1 67 ? 10.773 16.859 0.026 1 95.56 67 ARG B O 1
ATOM 1933 N N . ARG B 1 68 ? 8.906 17.906 0.576 1 95.31 68 ARG B N 1
ATOM 1934 C CA . ARG B 1 68 ? 9.539 19.203 0.736 1 95.31 68 ARG B CA 1
ATOM 1935 C C . ARG B 1 68 ? 10.609 19.172 1.827 1 95.31 68 ARG B C 1
ATOM 1937 O O . ARG B 1 68 ? 11.703 19.703 1.656 1 95.31 68 ARG B O 1
ATOM 1944 N N . TYR B 1 69 ? 10.227 18.562 2.867 1 96.75 69 TYR B N 1
ATOM 1945 C CA . TYR B 1 69 ? 11.188 18.453 3.961 1 96.75 69 TYR B CA 1
ATOM 1946 C C . TYR B 1 69 ? 12.438 17.719 3.516 1 96.75 69 TYR B C 1
ATOM 1948 O O . TYR B 1 69 ? 13.562 18.141 3.818 1 96.75 69 TYR B O 1
ATOM 1956 N N . ALA B 1 70 ? 12.219 16.641 2.879 1 96.12 70 ALA B N 1
ATOM 1957 C CA . ALA B 1 70 ? 13.336 15.844 2.363 1 96.12 70 ALA B CA 1
ATOM 1958 C C . ALA B 1 70 ? 14.219 16.688 1.441 1 96.12 70 ALA B C 1
ATOM 1960 O O . ALA B 1 70 ? 15.445 16.609 1.518 1 96.12 70 ALA B O 1
ATOM 1961 N N . ASP B 1 71 ? 13.57 17.438 0.583 1 95.94 71 ASP B N 1
ATOM 1962 C CA . ASP B 1 71 ? 14.297 18.297 -0.342 1 95.94 71 ASP B CA 1
ATOM 1963 C C . ASP B 1 71 ? 15.148 19.312 0.413 1 95.94 71 ASP B C 1
ATOM 1965 O O . ASP B 1 71 ? 16.234 19.672 -0.034 1 95.94 71 ASP B O 1
ATOM 1969 N N . GLN B 1 72 ? 14.672 19.781 1.527 1 96.25 72 GLN B N 1
ATOM 1970 C CA . GLN B 1 72 ? 15.344 20.797 2.324 1 96.25 72 GLN B CA 1
ATOM 1971 C C . GLN B 1 72 ? 16.469 20.188 3.166 1 96.25 72 GLN B C 1
ATOM 1973 O O . GLN B 1 72 ? 17.328 20.906 3.668 1 96.25 72 GLN B O 1
ATOM 1978 N N . HIS B 1 73 ? 16.359 18.875 3.322 1 96.81 73 HIS B N 1
ATOM 1979 C CA . HIS B 1 73 ? 17.344 18.172 4.148 1 96.81 73 HIS B CA 1
ATOM 1980 C C . HIS B 1 73 ? 17.938 16.984 3.41 1 96.81 73 HIS B C 1
ATOM 1982 O O . HIS B 1 73 ? 17.844 15.844 3.873 1 96.81 73 HIS B O 1
ATOM 1988 N N . PRO B 1 74 ? 18.656 17.266 2.346 1 94.94 74 PRO B N 1
ATOM 1989 C CA . PRO B 1 74 ? 19.125 16.172 1.493 1 94.94 74 PRO B CA 1
ATOM 1990 C C . PRO B 1 74 ? 20.156 15.281 2.193 1 94.94 74 PRO B C 1
ATOM 1992 O O . PRO B 1 74 ? 20.359 14.133 1.796 1 94.94 74 PRO B O 1
ATOM 1995 N N . LYS B 1 75 ? 20.766 15.742 3.248 1 96.44 75 LYS B N 1
ATOM 1996 C CA . LYS B 1 75 ? 21.812 14.969 3.92 1 96.44 75 LYS B CA 1
ATOM 1997 C C . LYS B 1 75 ? 21.234 14.18 5.094 1 96.44 75 LYS B C 1
ATOM 1999 O O . LYS B 1 75 ? 21.938 13.398 5.727 1 96.44 75 LYS B O 1
ATOM 2004 N N . LEU B 1 76 ? 19.984 14.367 5.406 1 97.44 76 LEU B N 1
ATOM 2005 C CA . LEU B 1 76 ? 19.359 13.664 6.516 1 97.44 76 LEU B CA 1
ATOM 2006 C C . LEU B 1 76 ? 18.875 12.281 6.074 1 97.44 76 LEU B C 1
ATOM 2008 O O . LEU B 1 76 ? 17.844 12.164 5.398 1 97.44 76 LEU B O 1
ATOM 2012 N N . THR B 1 77 ? 19.578 11.281 6.551 1 95.19 77 THR B N 1
ATOM 2013 C CA . THR B 1 77 ? 19.25 9.914 6.16 1 95.19 77 THR B CA 1
ATOM 2014 C C . THR B 1 77 ? 17.828 9.562 6.586 1 95.19 77 THR B C 1
ATOM 2016 O O . THR B 1 77 ? 17.453 9.734 7.75 1 95.19 77 THR B O 1
ATOM 2019 N N . GLY B 1 78 ? 17.031 9.141 5.617 1 94.25 78 GLY B N 1
ATOM 2020 C CA . GLY B 1 78 ? 15.688 8.688 5.934 1 94.25 78 GLY B CA 1
ATOM 2021 C C . GLY B 1 78 ? 14.633 9.742 5.695 1 94.25 78 GLY B C 1
ATOM 2022 O O . GLY B 1 78 ? 13.438 9.445 5.691 1 94.25 78 GLY B O 1
ATOM 2023 N N . ALA B 1 79 ? 15.055 10.984 5.457 1 96.75 79 ALA B N 1
ATOM 2024 C CA . ALA B 1 79 ? 14.094 12.078 5.289 1 96.75 79 ALA B CA 1
ATOM 2025 C C . ALA B 1 79 ? 13.242 11.867 4.043 1 96.75 79 ALA B C 1
ATOM 2027 O O . ALA B 1 79 ? 12.062 12.242 4.02 1 96.75 79 ALA B O 1
ATOM 2028 N N . ALA B 1 80 ? 13.82 11.234 3.066 1 94.88 80 ALA B N 1
ATOM 2029 C CA . ALA B 1 80 ? 13.141 11.102 1.779 1 94.88 80 ALA B CA 1
ATOM 2030 C C . ALA B 1 80 ? 12.336 9.805 1.716 1 94.88 80 ALA B C 1
ATOM 2032 O O . ALA B 1 80 ? 11.727 9.492 0.692 1 94.88 80 ALA B O 1
ATOM 2033 N N . SER B 1 81 ? 12.32 9.023 2.773 1 93.88 81 SER B N 1
ATOM 2034 C CA . SER B 1 81 ? 11.516 7.809 2.881 1 93.88 81 SER B CA 1
ATOM 2035 C C . SER B 1 81 ? 10.312 8.023 3.791 1 93.88 81 SER B C 1
ATOM 2037 O O . SER B 1 81 ? 10.461 8.469 4.93 1 93.88 81 SER B O 1
ATOM 2039 N N . ALA B 1 82 ? 9.203 7.676 3.26 1 95.38 82 ALA B N 1
ATOM 2040 C CA . ALA B 1 82 ? 7.969 7.898 4.012 1 95.38 82 ALA B CA 1
ATOM 2041 C C . ALA B 1 82 ? 7.273 6.578 4.332 1 95.38 82 ALA B C 1
ATOM 2043 O O . ALA B 1 82 ? 7.398 5.605 3.58 1 95.38 82 ALA B O 1
ATOM 2044 N N . ALA B 1 83 ? 6.656 6.504 5.457 1 95.56 83 ALA B N 1
ATOM 2045 C CA . ALA B 1 83 ? 5.613 5.523 5.75 1 95.56 83 ALA B CA 1
ATOM 2046 C C . ALA B 1 83 ? 4.227 6.156 5.664 1 95.56 83 ALA B C 1
ATOM 2048 O O . ALA B 1 83 ? 3.969 7.188 6.285 1 95.56 83 ALA B O 1
ATOM 2049 N N . ILE B 1 84 ? 3.379 5.559 4.875 1 95.69 84 ILE B N 1
ATOM 2050 C CA . ILE B 1 84 ? 2.02 6.055 4.695 1 95.69 84 ILE B CA 1
ATOM 2051 C C . ILE B 1 84 ? 1.022 4.918 4.914 1 95.69 84 ILE B C 1
ATOM 2053 O O . ILE B 1 84 ? 1.185 3.828 4.363 1 95.69 84 ILE B O 1
ATOM 2057 N N . VAL B 1 85 ? 0.062 5.141 5.746 1 94.69 85 VAL B N 1
ATOM 2058 C CA . VAL B 1 85 ? -0.996 4.164 5.98 1 94.69 85 VAL B CA 1
ATOM 2059 C C . VAL B 1 85 ? -2.359 4.852 5.902 1 94.69 85 VAL B C 1
ATOM 2061 O O . VAL B 1 85 ? -2.588 5.867 6.562 1 94.69 85 VAL B O 1
ATOM 2064 N N . VAL B 1 86 ? -3.207 4.355 5.109 1 94.56 86 VAL B N 1
ATOM 2065 C CA . VAL B 1 86 ? -4.602 4.781 5.039 1 94.56 86 VAL B CA 1
ATOM 2066 C C . VAL B 1 86 ? -5.512 3.668 5.555 1 94.56 86 VAL B C 1
ATOM 2068 O O . VAL B 1 86 ? -5.465 2.541 5.055 1 94.56 86 VAL B O 1
ATOM 2071 N N . SER B 1 87 ? -6.262 3.998 6.523 1 94.19 87 SER B N 1
ATOM 2072 C CA . SER B 1 87 ? -7.105 2.994 7.16 1 94.19 87 SER B CA 1
ATOM 2073 C C . SER B 1 87 ? -8.469 3.57 7.52 1 94.19 87 SER B C 1
ATOM 2075 O O . SER B 1 87 ? -8.758 4.73 7.223 1 94.19 87 SER B O 1
ATOM 2077 N N . ARG B 1 88 ? -9.297 2.686 8.039 1 91.44 88 ARG B N 1
ATOM 2078 C CA . ARG B 1 88 ? -10.594 3.1 8.562 1 91.44 88 ARG B CA 1
ATOM 2079 C C . ARG B 1 88 ? -10.742 2.736 10.031 1 91.44 88 ARG B C 1
ATOM 2081 O O . ARG B 1 88 ? -10.266 1.683 10.469 1 91.44 88 ARG B O 1
ATOM 2088 N N . GLU B 1 89 ? -11.234 3.625 10.758 1 89.56 89 GLU B N 1
ATOM 2089 C CA . GLU B 1 89 ? -11.625 3.416 12.148 1 89.56 89 GLU B CA 1
ATOM 2090 C C . GLU B 1 89 ? -13.078 3.834 12.383 1 89.56 89 GLU B C 1
ATOM 2092 O O . GLU B 1 89 ? -13.391 5.027 12.367 1 89.56 89 GLU B O 1
ATOM 2097 N N . ASP B 1 90 ? -13.891 2.795 12.578 1 86.19 90 ASP B N 1
ATOM 2098 C CA . ASP B 1 90 ? -15.32 3.051 12.695 1 86.19 90 ASP B CA 1
ATOM 2099 C C . ASP B 1 90 ? -15.852 3.77 11.453 1 86.19 90 ASP B C 1
ATOM 2101 O O . ASP B 1 90 ? -15.742 3.258 10.336 1 86.19 90 ASP B O 1
ATOM 2105 N N . GLU B 1 91 ? -16.359 4.98 11.516 1 88.25 91 GLU B N 1
ATOM 2106 C CA . GLU B 1 91 ? -16.953 5.688 10.383 1 88.25 91 GLU B CA 1
ATOM 2107 C C . GLU B 1 91 ? -16 6.734 9.828 1 88.25 91 GLU B C 1
ATOM 2109 O O . GLU B 1 91 ? -16.375 7.551 8.984 1 88.25 91 GLU B O 1
ATOM 2114 N N . HIS B 1 92 ? -14.695 6.602 10.281 1 94 92 HIS B N 1
ATOM 2115 C CA . HIS B 1 92 ? -13.75 7.637 9.875 1 94 92 HIS B CA 1
ATOM 2116 C C . HIS B 1 92 ? -12.594 7.047 9.078 1 94 92 HIS B C 1
ATOM 2118 O O . HIS B 1 92 ? -12.133 5.941 9.367 1 94 92 HIS B O 1
ATOM 2124 N N . TYR B 1 93 ? -12.195 7.758 8.141 1 95 93 TYR B N 1
ATOM 2125 C CA . TYR B 1 93 ? -10.922 7.457 7.488 1 95 93 TYR B CA 1
ATOM 2126 C C . TYR B 1 93 ? -9.758 8.055 8.258 1 95 93 TYR B C 1
ATOM 2128 O O . TYR B 1 93 ? -9.859 9.164 8.797 1 95 93 TYR B O 1
ATOM 2136 N N . VAL B 1 94 ? -8.719 7.328 8.289 1 96.12 94 VAL B N 1
ATOM 2137 C CA . VAL B 1 94 ? -7.523 7.77 8.992 1 96.12 94 VAL B CA 1
ATOM 2138 C C . VAL B 1 94 ? -6.324 7.738 8.047 1 96.12 94 VAL B C 1
ATOM 2140 O O . VAL B 1 94 ? -6.051 6.715 7.414 1 96.12 94 VAL B O 1
ATOM 2143 N N . ILE B 1 95 ? -5.625 8.828 7.938 1 96.81 95 ILE B N 1
ATOM 2144 C CA . ILE B 1 95 ? -4.371 8.883 7.191 1 96.81 95 ILE B CA 1
ATOM 2145 C C . ILE B 1 95 ? -3.211 9.141 8.156 1 96.81 95 ILE B C 1
ATOM 2147 O O . ILE B 1 95 ? -3.229 10.117 8.906 1 96.81 95 ILE B O 1
ATOM 2151 N N . SER B 1 96 ? -2.291 8.258 8.156 1 96.62 96 SER B N 1
ATOM 2152 C CA . SER B 1 96 ? -1.06 8.406 8.93 1 96.62 96 SER B CA 1
ATOM 2153 C C . SER B 1 96 ? 0.164 8.422 8.016 1 96.62 96 SER B C 1
ATOM 2155 O O . SER B 1 96 ? 0.296 7.574 7.133 1 96.62 96 SER B O 1
ATOM 2157 N N . ALA B 1 97 ? 0.942 9.359 8.242 1 96.75 97 ALA B N 1
ATOM 2158 C CA . ALA B 1 97 ? 2.17 9.477 7.453 1 96.75 97 ALA B CA 1
ATOM 2159 C C . ALA B 1 97 ? 3.332 9.953 8.32 1 96.75 97 ALA B C 1
ATOM 2161 O O . ALA B 1 97 ? 3.133 10.68 9.289 1 96.75 97 ALA B O 1
ATOM 2162 N N . GLY B 1 98 ? 4.52 9.516 7.949 1 96.75 98 GLY B N 1
ATOM 2163 C CA . GLY B 1 98 ? 5.676 9.914 8.734 1 96.75 98 GLY B CA 1
ATOM 2164 C C . GLY B 1 98 ? 6.992 9.703 8.008 1 96.75 98 GLY B C 1
ATOM 2165 O O . GLY B 1 98 ? 7.055 8.961 7.031 1 96.75 98 GLY B O 1
ATOM 2166 N N . ASN B 1 99 ? 7.984 10.336 8.477 1 97 99 ASN B N 1
ATOM 2167 C CA . ASN B 1 99 ? 9.359 10.219 7.992 1 97 99 ASN B CA 1
ATOM 2168 C C . ASN B 1 99 ? 10.367 10.656 9.047 1 97 99 ASN B C 1
ATOM 2170 O O . ASN B 1 99 ? 9.984 11.07 10.141 1 97 99 ASN B O 1
ATOM 2174 N N . VAL B 1 100 ? 11.586 10.523 8.711 1 97.38 100 VAL B N 1
ATOM 2175 C CA . VAL B 1 100 ? 12.664 10.945 9.586 1 97.38 100 VAL B CA 1
ATOM 2176 C C . VAL B 1 100 ? 12.836 12.461 9.5 1 97.38 100 VAL B C 1
ATOM 2178 O O . VAL B 1 100 ? 12.828 13.031 8.414 1 97.38 100 VAL B O 1
ATOM 2181 N N . VAL B 1 101 ? 12.961 13.109 10.586 1 98.06 101 VAL B N 1
ATOM 2182 C CA . VAL B 1 101 ? 13.227 14.531 10.719 1 98.06 101 VAL B CA 1
ATOM 2183 C C . VAL B 1 101 ? 14.352 14.758 11.734 1 98.06 101 VAL B C 1
ATOM 2185 O O . VAL B 1 101 ? 14.734 13.836 12.453 1 98.06 101 VAL B O 1
ATOM 2188 N N . THR B 1 102 ? 14.883 15.984 11.734 1 98.25 102 THR B N 1
ATOM 2189 C CA . THR B 1 102 ? 15.773 16.312 12.844 1 98.25 102 THR B CA 1
ATOM 2190 C C . THR B 1 102 ? 15 16.359 14.156 1 98.25 102 THR B C 1
ATOM 2192 O O . THR B 1 102 ? 13.805 16.641 14.172 1 98.25 102 THR B O 1
ATOM 2195 N N . ARG B 1 103 ? 15.68 16.078 15.242 1 97.44 103 ARG B N 1
ATOM 2196 C CA . ARG B 1 103 ? 15.031 16.125 16.547 1 97.44 103 ARG B CA 1
ATOM 2197 C C . ARG B 1 103 ? 14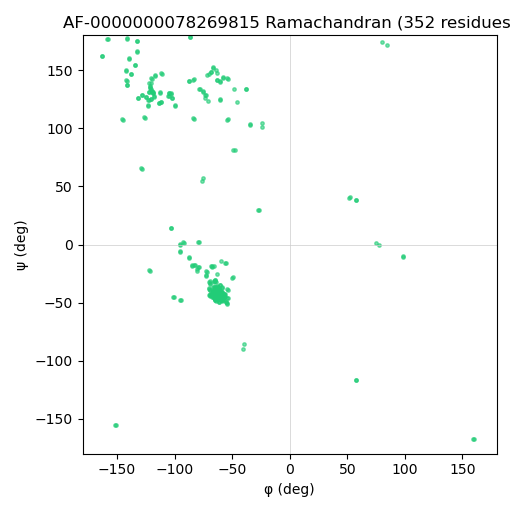.398 17.5 16.797 1 97.44 103 ARG B C 1
ATOM 2199 O O . ARG B 1 103 ? 13.258 17.594 17.25 1 97.44 103 ARG B O 1
ATOM 2206 N N . GLU B 1 104 ? 15.117 18.5 16.453 1 96.94 104 GLU B N 1
ATOM 2207 C CA . GLU B 1 104 ? 14.648 19.859 16.656 1 96.94 104 GLU B CA 1
ATOM 2208 C C . GLU B 1 104 ? 13.391 20.141 15.844 1 96.94 104 GLU B C 1
ATOM 2210 O O . GLU B 1 104 ? 12.414 20.688 16.359 1 96.94 104 GLU B O 1
ATOM 2215 N N . ASP B 1 105 ? 13.375 19.734 14.594 1 97.12 105 ASP B N 1
ATOM 2216 C CA . ASP B 1 105 ? 12.219 19.953 13.742 1 97.12 105 ASP B CA 1
ATOM 2217 C C . ASP B 1 105 ? 11.008 19.156 14.234 1 97.12 105 ASP B C 1
ATOM 2219 O O . ASP B 1 105 ? 9.875 19.625 14.141 1 97.12 105 ASP B O 1
ATOM 2223 N N . GLY B 1 106 ? 11.281 17.969 14.727 1 96.88 106 GLY B N 1
ATOM 2224 C CA . GLY B 1 106 ? 10.203 17.172 15.297 1 96.88 106 GLY B CA 1
ATOM 2225 C C . GLY B 1 106 ? 9.516 17.844 16.469 1 96.88 106 GLY B C 1
ATOM 2226 O O . GLY B 1 106 ? 8.281 17.891 16.531 1 96.88 106 GLY B O 1
ATOM 2227 N N . ILE B 1 107 ? 10.344 18.359 17.297 1 95.81 107 ILE B N 1
ATOM 2228 C CA . ILE B 1 107 ? 9.828 19.047 18.484 1 95.81 107 ILE B CA 1
ATOM 2229 C C . ILE B 1 107 ? 9.031 20.266 18.047 1 95.81 107 ILE B C 1
ATOM 2231 O O . ILE B 1 107 ? 7.914 20.484 18.531 1 95.81 107 ILE B O 1
ATOM 2235 N N . THR B 1 108 ? 9.578 20.984 17.156 1 95.62 108 THR B N 1
ATOM 2236 C CA . THR B 1 108 ? 8.953 22.219 16.672 1 95.62 108 THR B CA 1
ATOM 2237 C C . THR B 1 108 ? 7.602 21.922 16.031 1 95.62 108 THR B C 1
ATOM 2239 O O . THR B 1 108 ? 6.609 22.594 16.312 1 95.62 108 THR B O 1
ATOM 2242 N N . LEU B 1 109 ? 7.559 20.922 15.172 1 94.44 109 LEU B N 1
ATOM 2243 C CA . LEU B 1 109 ? 6.316 20.562 14.492 1 94.44 109 LEU B CA 1
ATOM 2244 C C . LEU B 1 109 ? 5.285 20.047 15.484 1 94.44 109 LEU B C 1
ATOM 2246 O O . LEU B 1 109 ? 4.09 20.328 15.352 1 94.44 109 LEU B O 1
ATOM 2250 N N . LYS B 1 110 ? 5.75 19.266 16.391 1 95.69 110 LYS B N 1
ATOM 2251 C CA . LYS B 1 110 ? 4.84 18.766 17.422 1 95.69 110 LYS B CA 1
ATOM 2252 C C . LYS B 1 110 ? 4.203 19.906 18.203 1 95.69 110 LYS B C 1
ATOM 2254 O O . LYS B 1 110 ? 2.998 19.906 18.453 1 95.69 110 LYS B O 1
ATOM 2259 N N . GLU B 1 111 ? 4.98 20.812 18.594 1 95.31 111 GLU B N 1
ATOM 2260 C CA . GLU B 1 111 ? 4.477 21.969 19.312 1 95.31 111 GLU B CA 1
ATOM 2261 C C . GLU B 1 111 ? 3.447 22.734 18.484 1 95.31 111 GLU B C 1
ATOM 2263 O O . GLU B 1 111 ? 2.43 23.188 19.016 1 95.31 111 GLU B O 1
ATOM 2268 N N . ARG B 1 112 ? 3.744 22.891 17.25 1 93.12 112 ARG B N 1
ATOM 2269 C CA . ARG B 1 112 ? 2.83 23.594 16.359 1 93.12 112 ARG B CA 1
ATOM 2270 C C . ARG B 1 112 ? 1.49 22.859 16.266 1 93.12 112 ARG B C 1
ATOM 2272 O O . ARG B 1 112 ? 0.433 23.5 16.359 1 93.12 112 ARG B O 1
ATOM 2279 N N . VAL B 1 113 ? 1.525 21.609 16.094 1 94.75 113 VAL B N 1
ATOM 2280 C CA . VAL B 1 113 ? 0.31 20.812 15.969 1 94.75 113 VAL B CA 1
ATOM 2281 C C . VAL B 1 113 ? -0.457 20.812 17.281 1 94.75 113 VAL B C 1
ATOM 2283 O O . VAL B 1 113 ? -1.686 20.922 17.297 1 94.75 113 VAL B O 1
ATOM 2286 N N . ASP B 1 114 ? 0.294 20.672 18.375 1 93.75 114 ASP B N 1
ATOM 2287 C CA . ASP B 1 114 ? -0.334 20.734 19.688 1 93.75 114 ASP B CA 1
ATOM 2288 C C . ASP B 1 114 ? -1.051 22.062 19.906 1 93.75 114 ASP B C 1
ATOM 2290 O O . ASP B 1 114 ? -2.1 22.109 20.547 1 93.75 114 ASP B O 1
ATOM 2294 N N . GLY B 1 115 ? -0.486 23.031 19.406 1 93.38 115 GLY B N 1
ATOM 2295 C CA . GLY B 1 115 ? -1.109 24.344 19.484 1 93.38 115 GLY B CA 1
ATOM 2296 C C . GLY B 1 115 ? -2.428 24.422 18.75 1 93.38 115 GLY B C 1
ATOM 2297 O O . GLY B 1 115 ? -3.342 25.141 19.156 1 93.38 115 GLY B O 1
ATOM 2298 N N . LEU B 1 116 ? -2.533 23.75 17.656 1 94.31 116 LEU B N 1
ATOM 2299 C CA . LEU B 1 116 ? -3.764 23.75 16.875 1 94.31 116 LEU B CA 1
ATOM 2300 C C . LEU B 1 116 ? -4.84 22.922 17.578 1 94.31 116 LEU B C 1
ATOM 2302 O O . LEU B 1 116 ? -6.035 23.156 17.375 1 94.31 116 LEU B O 1
ATOM 2306 N N . ALA B 1 117 ? -4.383 21.953 18.375 1 92.38 117 ALA B N 1
ATOM 2307 C CA . ALA B 1 117 ? -5.293 21 19 1 92.38 117 ALA B CA 1
ATOM 2308 C C . ALA B 1 117 ? -6.176 21.688 20.047 1 92.38 117 ALA B C 1
ATOM 2310 O O . ALA B 1 117 ? -7.219 21.156 20.422 1 92.38 117 ALA B O 1
ATOM 2311 N N . VAL B 1 118 ? -5.773 22.781 20.469 1 92.56 118 VAL B N 1
ATOM 2312 C CA . VAL B 1 118 ? -6.512 23.469 21.516 1 92.56 118 VAL B CA 1
ATOM 2313 C C . VAL B 1 118 ? -7.602 24.344 20.906 1 92.56 118 VAL B C 1
ATOM 2315 O O . VAL B 1 118 ? -8.484 24.828 21.609 1 92.56 118 VAL B O 1
ATOM 2318 N N . LEU B 1 119 ? -7.574 24.516 19.594 1 93.75 119 LEU B N 1
ATOM 2319 C CA . LEU B 1 119 ? -8.547 25.359 18.906 1 93.75 119 LEU B CA 1
ATOM 2320 C C . LEU B 1 119 ? -9.789 24.562 18.531 1 93.75 119 LEU B C 1
ATOM 2322 O O . LEU B 1 119 ? -9.688 23.391 18.141 1 93.75 119 LEU B O 1
ATOM 2326 N N . ASP B 1 120 ? -10.898 25.188 18.672 1 93.5 120 ASP B N 1
ATOM 2327 C CA . ASP B 1 120 ? -12.117 24.547 18.188 1 93.5 120 ASP B CA 1
ATOM 2328 C C . ASP B 1 120 ? -12.352 24.844 16.719 1 93.5 120 ASP B C 1
ATOM 2330 O O . ASP B 1 120 ? -11.547 25.531 16.078 1 93.5 120 ASP B O 1
ATOM 2334 N N . ARG B 1 121 ? -13.414 24.281 16.219 1 91.88 121 ARG B N 1
ATOM 2335 C CA . ARG B 1 121 ? -13.695 24.359 14.781 1 91.88 121 ARG B CA 1
ATOM 2336 C C . ARG B 1 121 ? -13.781 25.797 14.312 1 91.88 121 ARG B C 1
ATOM 2338 O O . ARG B 1 121 ? -13.25 26.156 13.266 1 91.88 121 ARG B O 1
ATOM 2345 N N . ALA B 1 122 ? -14.453 26.625 15.07 1 94.25 122 ALA B N 1
ATOM 2346 C CA . ALA B 1 122 ? -14.617 28.031 14.719 1 94.25 122 ALA B CA 1
ATOM 2347 C C . ALA B 1 122 ? -13.273 28.75 14.711 1 94.25 122 ALA B C 1
ATOM 2349 O O . ALA B 1 122 ? -12.984 29.531 13.797 1 94.25 122 ALA B O 1
ATOM 2350 N N . ALA B 1 123 ? -12.516 28.5 15.695 1 95.19 123 ALA B N 1
ATOM 2351 C CA . ALA B 1 123 ? -11.203 29.141 15.812 1 95.19 123 ALA B CA 1
ATOM 2352 C C . ALA B 1 123 ? -10.281 28.703 14.68 1 95.19 123 ALA B C 1
ATOM 2354 O O . ALA B 1 123 ? -9.516 29.5 14.141 1 95.19 123 ALA B O 1
ATOM 2355 N N . LEU B 1 124 ? -10.352 27.453 14.344 1 94.44 124 LEU B N 1
ATOM 2356 C CA . LEU B 1 124 ? -9.547 26.938 13.242 1 94.44 124 LEU B CA 1
ATOM 2357 C C . LEU B 1 124 ? -9.945 27.609 11.93 1 94.44 124 LEU B C 1
ATOM 2359 O O . LEU B 1 124 ? -9.086 27.953 11.117 1 94.44 124 LEU B O 1
ATOM 2363 N N . LYS B 1 125 ? -11.203 27.734 11.727 1 93.12 125 LYS B N 1
ATOM 2364 C CA . LYS B 1 125 ? -11.695 28.406 10.523 1 93.12 125 LYS B CA 1
ATOM 2365 C C . LYS B 1 125 ? -11.211 29.844 10.453 1 93.12 125 LYS B C 1
ATOM 2367 O O . LYS B 1 125 ? -10.781 30.312 9.398 1 93.12 125 LYS B O 1
ATOM 2372 N N . ALA B 1 126 ? -11.281 30.516 11.523 1 94 126 ALA B N 1
ATOM 2373 C CA . ALA B 1 126 ? -10.828 31.906 11.594 1 94 126 ALA B CA 1
ATOM 2374 C C . ALA B 1 126 ? -9.328 32 11.312 1 94 126 ALA B C 1
ATOM 2376 O O . ALA B 1 126 ? -8.891 32.875 10.562 1 94 126 ALA B O 1
ATOM 2377 N N . LEU B 1 127 ? -8.656 31.125 11.961 1 91.44 127 LEU B N 1
ATOM 2378 C CA . LEU B 1 127 ? -7.207 31.094 11.758 1 91.44 127 LEU B CA 1
ATOM 2379 C C . LEU B 1 127 ? -6.871 30.859 10.289 1 91.44 127 LEU B C 1
ATOM 2381 O O . LEU B 1 127 ? -5.973 31.5 9.742 1 91.44 127 LEU B O 1
ATOM 2385 N N . PHE B 1 128 ? -7.566 29.969 9.688 1 90.81 128 PHE B N 1
ATOM 2386 C CA . PHE B 1 128 ? -7.371 29.641 8.281 1 90.81 128 PHE B CA 1
ATOM 2387 C C . PHE B 1 128 ? -7.625 30.859 7.402 1 90.81 128 PHE B C 1
ATOM 2389 O O . PHE B 1 128 ? -6.828 31.172 6.516 1 90.81 128 PHE B O 1
ATOM 2396 N N . LYS B 1 129 ? -8.664 31.594 7.609 1 91.12 129 LYS B N 1
ATOM 2397 C CA . LYS B 1 129 ? -9.023 32.781 6.844 1 91.12 129 LYS B CA 1
ATOM 2398 C C . LYS B 1 129 ? -7.969 33.875 7 1 91.12 129 LYS B C 1
ATOM 2400 O O . LYS B 1 129 ? -7.613 34.531 6.031 1 91.12 129 LYS B O 1
ATOM 2405 N N . THR B 1 130 ? -7.523 34.031 8.141 1 89.31 130 THR B N 1
ATOM 2406 C CA . THR B 1 130 ? -6.5 35.031 8.438 1 89.31 130 THR B CA 1
ATOM 2407 C C . THR B 1 130 ? -5.211 34.719 7.688 1 89.31 130 THR B C 1
ATOM 2409 O O . THR B 1 130 ? -4.602 35.625 7.102 1 89.31 130 THR B O 1
ATOM 2412 N N . GLN B 1 131 ? -4.902 33.375 7.734 1 86.25 131 GLN B N 1
ATOM 2413 C CA . GLN B 1 131 ? -3.668 32.969 7.07 1 86.25 131 GLN B CA 1
ATOM 2414 C C . GLN B 1 131 ? -3.793 33.094 5.555 1 86.25 131 GLN B C 1
ATOM 2416 O O . GLN B 1 131 ? -2.811 33.375 4.867 1 86.25 131 GLN B O 1
ATOM 2421 N N . LEU B 1 132 ? -4.941 32.906 5.004 1 84.31 132 LEU B N 1
ATOM 2422 C CA . LEU B 1 132 ? -5.207 32.969 3.572 1 84.31 132 LEU B CA 1
ATOM 2423 C C . LEU B 1 132 ? -5 34.406 3.068 1 84.31 132 LEU B C 1
ATOM 2425 O O . LEU B 1 132 ? -4.609 34.625 1.917 1 84.31 132 LEU B O 1
ATOM 2429 N N . ARG B 1 133 ? -5.246 35.469 3.801 1 82.19 133 ARG B N 1
ATOM 2430 C CA . ARG B 1 133 ? -5.199 36.875 3.414 1 82.19 133 ARG B CA 1
ATOM 2431 C C . ARG B 1 133 ? -3.781 37.438 3.514 1 82.19 133 ARG B C 1
ATOM 2433 O O . ARG B 1 133 ? -3.477 38.469 2.949 1 82.19 133 ARG B O 1
ATOM 2440 N N . GLN B 1 134 ? -3.014 36.844 4.168 1 77.38 134 GLN B N 1
ATOM 2441 C CA . GLN B 1 134 ? -1.643 37.312 4.305 1 77.38 134 GLN B CA 1
ATOM 2442 C C . GLN B 1 134 ? -0.858 37.125 3.012 1 77.38 134 GLN B C 1
ATOM 2444 O O . GLN B 1 134 ? -1.047 36.125 2.312 1 77.38 134 GLN B O 1
ATOM 2449 N N . PRO B 1 135 ? -0.221 38.312 2.389 1 66.44 135 PRO B N 1
ATOM 2450 C CA . PRO B 1 135 ? 0.546 38.25 1.143 1 66.44 135 PRO B CA 1
ATOM 2451 C C . PRO B 1 135 ? 1.523 37.094 1.104 1 66.44 135 PRO B C 1
ATOM 2453 O O . PRO B 1 135 ? 2.049 36.688 2.145 1 66.44 135 PRO B O 1
ATOM 2456 N N . ARG B 1 136 ? 1.398 36.219 0.091 1 58.62 136 ARG B N 1
ATOM 2457 C CA . ARG B 1 136 ? 2.201 35.031 -0.153 1 58.62 136 ARG B CA 1
ATOM 2458 C C . ARG B 1 136 ? 3.686 35.375 -0.213 1 58.62 136 ARG B C 1
ATOM 2460 O O . ARG B 1 136 ? 4.516 34.5 -0.502 1 58.62 136 ARG B O 1
ATOM 2467 N N . GLU B 1 137 ? 4.027 36.688 -0.378 1 53.56 137 GLU B N 1
ATOM 2468 C CA . GLU B 1 137 ? 5.418 37 -0.694 1 53.56 137 GLU B CA 1
ATOM 2469 C C . GLU B 1 137 ? 6.371 36.125 0.121 1 53.56 137 GLU B C 1
ATOM 2471 O O . GLU B 1 137 ? 7.34 35.594 -0.417 1 53.56 137 GLU B O 1
ATOM 2476 N N . GLY B 1 138 ? 6.77 36.594 1.326 1 45.19 138 GLY B N 1
ATOM 2477 C CA . GLY B 1 138 ? 7.855 36.031 2.129 1 45.19 138 GLY B CA 1
ATOM 2478 C C . GLY B 1 138 ? 7.641 34.594 2.512 1 45.19 138 GLY B C 1
ATOM 2479 O O . GLY B 1 138 ? 8.398 34.031 3.309 1 45.19 138 GLY B O 1
ATOM 2480 N N . LEU B 1 139 ? 6.453 34.094 2.354 1 42.56 139 LEU B N 1
ATOM 2481 C CA . LEU B 1 139 ? 6.27 32.812 3.027 1 42.56 139 LEU B CA 1
ATOM 2482 C C . LEU B 1 139 ? 6.965 31.688 2.258 1 42.56 139 LEU B C 1
ATOM 2484 O O . LEU B 1 139 ? 6.59 31.391 1.124 1 42.56 139 LEU B O 1
ATOM 2488 N N . ASN B 1 140 ? 8.172 31.797 2.053 1 41.25 140 ASN B N 1
ATOM 2489 C CA . ASN B 1 140 ? 8.977 30.609 1.74 1 41.25 140 ASN B CA 1
ATOM 2490 C C . ASN B 1 140 ? 8.328 29.344 2.283 1 41.25 140 ASN B C 1
ATOM 2492 O O . ASN B 1 140 ? 8.352 29.094 3.49 1 41.25 140 ASN B O 1
ATOM 2496 N N . GLY B 1 141 ? 7.645 28.547 1.432 1 46.88 141 GLY B N 1
ATOM 2497 C CA . GLY B 1 141 ? 6.969 27.297 1.759 1 46.88 141 GLY B CA 1
ATOM 2498 C C . GLY B 1 141 ? 5.562 27.5 2.293 1 46.88 141 GLY B C 1
ATOM 2499 O O . GLY B 1 141 ? 5.066 28.625 2.326 1 46.88 141 GLY B O 1
ATOM 2500 N N . SER B 1 142 ? 4.625 26.328 2.514 1 53.06 142 SER B N 1
ATOM 2501 C CA . SER B 1 142 ? 3.256 26.266 3.016 1 53.06 142 SER B CA 1
ATOM 2502 C C . SER B 1 142 ? 3.102 27.094 4.293 1 53.06 142 SER B C 1
ATOM 2504 O O . SER B 1 142 ? 3.848 26.891 5.258 1 53.06 142 SER B O 1
ATOM 2506 N N . ALA B 1 143 ? 2.926 28.391 4.254 1 51.59 143 ALA B N 1
ATOM 2507 C CA . ALA B 1 143 ? 2.605 29.328 5.328 1 51.59 143 ALA B CA 1
ATOM 2508 C C . ALA B 1 143 ? 1.858 28.641 6.461 1 51.59 143 ALA B C 1
ATOM 2510 O O . ALA B 1 143 ? 1.2 29.297 7.273 1 51.59 143 ALA B O 1
ATOM 2511 N N . GLY B 1 144 ? 2.111 27.422 6.648 1 71.69 144 GLY B N 1
ATOM 2512 C CA . GLY B 1 144 ? 1.394 26.781 7.746 1 71.69 144 GLY B CA 1
ATOM 2513 C C . GLY B 1 144 ? -0.059 26.5 7.418 1 71.69 144 GLY B C 1
ATOM 2514 O O . GLY B 1 144 ? -0.769 25.875 8.219 1 71.69 144 GLY B O 1
ATOM 2515 N N . LEU B 1 145 ? -0.442 26.859 6.164 1 85 145 LE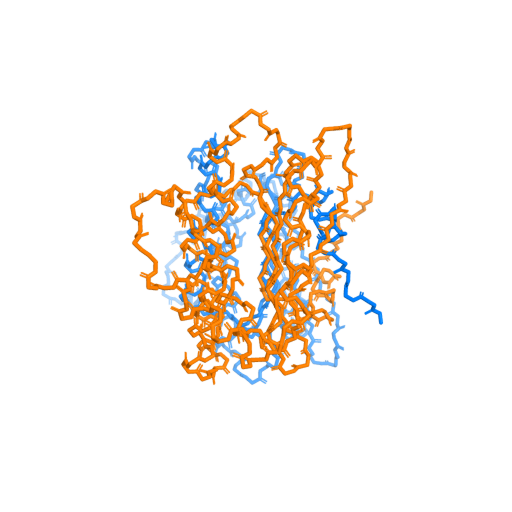U B N 1
ATOM 2516 C CA . LEU B 1 145 ? -1.851 26.719 5.805 1 85 145 LEU B CA 1
ATOM 2517 C C . LEU B 1 145 ? -2.254 25.25 5.703 1 85 145 LEU B C 1
ATOM 2519 O O . LEU B 1 145 ? -3.377 24.891 6.055 1 85 145 LEU B O 1
ATOM 2523 N N . GLY B 1 146 ? -1.304 24.547 5.281 1 91 146 GLY B N 1
ATOM 2524 C CA . GLY B 1 146 ? -1.636 23.141 5.059 1 91 146 GLY B CA 1
ATOM 2525 C C . GLY B 1 146 ? -2.043 22.422 6.328 1 91 146 GLY B C 1
ATOM 2526 O O . GLY B 1 146 ? -3.029 21.688 6.34 1 91 146 GLY B O 1
ATOM 2527 N N . ILE B 1 147 ? -1.317 22.656 7.336 1 93.5 147 ILE B N 1
ATOM 2528 C CA . ILE B 1 147 ? -1.589 21.969 8.594 1 93.5 147 ILE B CA 1
ATOM 2529 C C . ILE B 1 147 ? -2.896 22.484 9.188 1 93.5 147 ILE B C 1
ATOM 2531 O O . ILE B 1 147 ? -3.672 21.719 9.758 1 93.5 147 ILE B O 1
ATOM 2535 N N . ILE B 1 148 ? -3.113 23.734 9.07 1 93.88 148 ILE B N 1
ATOM 2536 C CA . ILE B 1 148 ? -4.348 24.328 9.57 1 93.88 148 ILE B CA 1
ATOM 2537 C C . ILE B 1 148 ? -5.539 23.766 8.805 1 93.88 148 ILE B C 1
ATOM 2539 O O . ILE B 1 148 ? -6.566 23.438 9.398 1 93.88 148 ILE B O 1
ATOM 2543 N N . ASP B 1 149 ? -5.395 23.719 7.531 1 94.44 149 ASP B N 1
ATOM 2544 C CA . ASP B 1 149 ? -6.461 23.188 6.691 1 94.44 1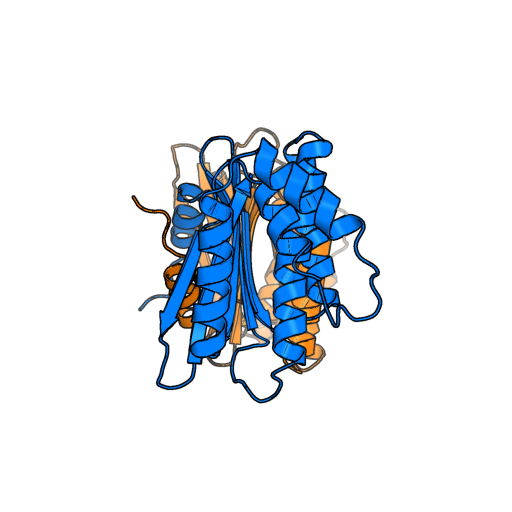49 ASP B CA 1
ATOM 2545 C C . ASP B 1 149 ? -6.762 21.734 7.043 1 94.44 149 ASP B C 1
ATOM 2547 O O . ASP B 1 149 ? -7.926 21.328 7.066 1 94.44 149 ASP B O 1
ATOM 2551 N N . MET B 1 150 ? -5.75 20.984 7.305 1 96.12 150 MET B N 1
ATOM 2552 C CA . MET B 1 150 ? -5.945 19.594 7.723 1 96.12 150 MET B CA 1
ATOM 2553 C C . MET B 1 150 ? -6.68 19.531 9.055 1 96.12 150 MET B C 1
ATOM 2555 O O . MET B 1 150 ? -7.566 18.688 9.242 1 96.12 150 MET B O 1
ATOM 2559 N N . ALA B 1 151 ? -6.273 20.391 9.922 1 96 151 ALA B N 1
ATOM 2560 C CA . ALA B 1 151 ? -6.922 20.438 11.227 1 96 151 ALA B CA 1
ATOM 2561 C C . ALA B 1 151 ? -8.406 20.766 11.086 1 96 151 ALA B C 1
ATOM 2563 O O . ALA B 1 151 ? -9.242 20.203 11.805 1 96 151 ALA B O 1
ATOM 2564 N N . ARG B 1 152 ? -8.688 21.625 10.211 1 94.38 152 ARG B N 1
ATOM 2565 C CA . ARG B 1 152 ? -10.07 22.031 9.984 1 94.38 152 ARG B CA 1
ATOM 2566 C C . ARG B 1 152 ? -10.898 20.875 9.445 1 94.38 152 ARG B C 1
ATOM 2568 O O . ARG B 1 152 ? -12.078 20.734 9.789 1 94.38 152 ARG B O 1
ATOM 2575 N N . LYS B 1 153 ? -10.352 20.125 8.633 1 94.94 153 LYS B N 1
ATOM 2576 C CA . LYS B 1 153 ? -11.055 19.031 7.961 1 94.94 153 LYS B CA 1
ATOM 2577 C C . LYS B 1 153 ? -11.156 17.812 8.867 1 94.94 153 LYS B C 1
ATOM 2579 O O . LYS B 1 153 ? -12.016 16.938 8.648 1 94.94 153 LYS B O 1
ATOM 2584 N N . ALA B 1 154 ? -10.297 17.703 9.828 1 96.12 154 ALA B N 1
ATOM 2585 C CA . ALA B 1 154 ? -10.227 16.531 10.703 1 96.12 154 ALA B CA 1
ATOM 2586 C C . ALA B 1 154 ? -11.43 16.469 11.633 1 96.12 154 ALA B C 1
ATOM 2588 O O . ALA B 1 154 ? -11.945 17.5 12.055 1 96.12 154 ALA B O 1
ATOM 2589 N N . SER B 1 155 ? -11.852 15.273 11.938 1 94.94 155 SER B N 1
ATOM 2590 C CA . SER B 1 155 ? -12.961 15.055 12.852 1 94.94 155 SER B CA 1
ATOM 2591 C C . SER B 1 155 ? -12.5 15.102 14.305 1 94.94 155 SER B C 1
ATOM 2593 O O . SER B 1 155 ? -13.312 15.172 15.227 1 94.94 155 SER B O 1
ATOM 2595 N N . ARG B 1 156 ? -11.234 14.961 14.5 1 94.06 156 ARG B N 1
ATOM 2596 C CA . ARG B 1 156 ? -10.562 15.047 15.797 1 94.06 156 ARG B CA 1
ATOM 2597 C C . ARG B 1 156 ? -9.234 15.797 15.672 1 94.06 156 ARG B C 1
ATOM 2599 O O . ARG B 1 156 ? -8.703 15.945 14.57 1 94.06 156 ARG B O 1
ATOM 2606 N N . PRO B 1 157 ? -8.766 16.281 16.766 1 95.12 157 PRO B N 1
ATOM 2607 C CA . PRO B 1 157 ? -7.477 16.984 16.703 1 95.12 157 PRO B CA 1
ATOM 2608 C C . PRO B 1 157 ? -6.383 16.141 16.047 1 95.12 157 PRO B C 1
ATOM 2610 O O . PRO B 1 157 ? -6.324 14.922 16.266 1 95.12 157 PRO B O 1
ATOM 2613 N N . LEU B 1 158 ? -5.531 16.812 15.273 1 96.38 158 LEU B N 1
ATOM 2614 C CA . LEU B 1 158 ? -4.379 16.125 14.688 1 96.38 158 LEU B CA 1
ATOM 2615 C C . LEU B 1 158 ? -3.502 15.516 15.773 1 96.38 158 LEU B C 1
ATOM 2617 O O . LEU B 1 158 ? -3.371 16.062 16.859 1 96.38 158 LEU B O 1
ATOM 2621 N N . ALA B 1 159 ? -2.963 14.398 15.5 1 94.44 159 ALA B N 1
ATOM 2622 C CA . ALA B 1 159 ? -2.039 13.766 16.438 1 94.44 159 ALA B CA 1
ATOM 2623 C C . ALA B 1 159 ? -0.649 13.625 15.82 1 94.44 159 ALA B C 1
ATOM 2625 O O . ALA B 1 159 ? -0.507 13.148 14.688 1 94.44 159 ALA B O 1
ATOM 2626 N N . VAL B 1 160 ? 0.286 14.109 16.562 1 95.12 160 VAL B N 1
ATOM 2627 C CA . VAL B 1 160 ? 1.673 13.992 16.125 1 95.12 160 VAL B CA 1
ATOM 2628 C C . VAL B 1 160 ? 2.482 13.227 17.172 1 95.12 160 VAL B C 1
ATOM 2630 O O . VAL B 1 160 ? 2.312 13.438 18.375 1 95.12 160 VAL B O 1
ATOM 2633 N N . THR B 1 161 ? 3.264 12.312 16.719 1 95.31 161 THR B N 1
ATOM 2634 C CA . THR B 1 161 ? 4.211 11.617 17.578 1 95.31 161 THR B CA 1
ATOM 2635 C C . THR B 1 161 ? 5.637 11.766 17.062 1 95.31 161 THR B C 1
ATOM 2637 O O . THR B 1 161 ? 5.859 11.766 15.852 1 95.31 161 THR B O 1
ATOM 2640 N N . VAL B 1 162 ? 6.52 11.977 18 1 95.81 162 VAL B N 1
ATOM 2641 C CA . VAL B 1 162 ? 7.941 12.078 17.688 1 95.81 162 VAL B CA 1
ATOM 2642 C C . VAL B 1 162 ? 8.727 11.047 18.5 1 95.81 162 VAL B C 1
ATOM 2644 O O . VAL B 1 162 ? 8.656 11.047 19.734 1 95.81 162 VAL B O 1
ATOM 2647 N N . ARG B 1 163 ? 9.375 10.203 17.812 1 95.88 163 ARG B N 1
ATOM 2648 C CA . ARG B 1 163 ? 10.195 9.188 18.469 1 95.88 163 ARG B CA 1
ATOM 2649 C C . ARG B 1 163 ? 11.656 9.32 18.062 1 95.88 163 ARG B C 1
ATOM 2651 O O . ARG B 1 163 ? 11.992 9.281 16.875 1 95.88 163 ARG B O 1
ATOM 2658 N N . ASP B 1 164 ? 12.484 9.312 19.031 1 95.56 164 ASP B N 1
ATOM 2659 C CA . ASP B 1 164 ? 13.906 9.477 18.75 1 95.56 164 ASP B CA 1
ATOM 2660 C C . ASP B 1 164 ? 14.5 8.188 18.172 1 95.56 164 ASP B C 1
ATOM 2662 O O . ASP B 1 164 ? 14.25 7.098 18.703 1 95.56 164 ASP B O 1
ATOM 2666 N N . ILE B 1 165 ? 15.219 8.344 17.125 1 93.81 165 ILE B N 1
ATOM 2667 C CA . ILE B 1 165 ? 15.938 7.234 16.5 1 93.81 165 ILE B CA 1
ATOM 2668 C C . ILE B 1 165 ? 17.375 7.203 17.016 1 93.81 165 ILE B C 1
ATOM 2670 O O . ILE B 1 165 ? 17.891 6.145 17.391 1 93.81 165 ILE B O 1
ATOM 2674 N N . ASP B 1 166 ? 18.031 8.352 17.016 1 95.44 166 ASP B N 1
ATOM 2675 C CA . ASP B 1 166 ? 19.375 8.539 17.547 1 95.44 166 ASP B CA 1
ATOM 2676 C C . ASP B 1 166 ? 19.578 9.969 18.047 1 95.44 166 ASP B C 1
ATOM 2678 O O . ASP B 1 166 ? 18.609 10.648 18.406 1 95.44 166 ASP B O 1
ATOM 2682 N N . GLU B 1 167 ? 20.812 10.461 18.094 1 95.12 167 GLU B N 1
ATOM 2683 C CA . GLU B 1 167 ? 21.109 11.742 18.719 1 95.12 167 GLU B CA 1
ATOM 2684 C C . GLU B 1 167 ? 20.594 12.906 17.875 1 95.12 167 GLU B C 1
ATOM 2686 O O . GLU B 1 167 ? 20.297 13.984 18.406 1 95.12 167 GLU B O 1
ATOM 2691 N N . THR B 1 168 ? 20.422 12.68 16.594 1 95.25 168 THR B N 1
ATOM 2692 C CA . THR B 1 168 ? 20.109 13.812 15.719 1 95.25 168 THR B CA 1
ATOM 2693 C C . THR B 1 168 ? 18.797 13.586 14.992 1 95.25 168 THR B C 1
ATOM 2695 O O . THR B 1 168 ? 18.172 14.531 14.5 1 95.25 168 THR B O 1
ATOM 2698 N N . ARG B 1 169 ? 18.5 12.359 14.938 1 96.88 169 ARG B N 1
ATOM 2699 C CA . ARG B 1 169 ? 17.344 12.031 14.094 1 96.88 169 ARG B CA 1
ATOM 2700 C C . ARG B 1 169 ? 16.172 11.547 14.938 1 96.88 169 ARG B C 1
ATOM 2702 O O . ARG B 1 169 ? 16.359 10.828 15.922 1 96.88 169 ARG B O 1
ATOM 2709 N N . SER B 1 170 ? 14.891 11.859 14.477 1 97.88 170 SER B N 1
ATOM 2710 C CA . SER B 1 170 ? 13.617 11.375 14.992 1 97.88 170 SER B CA 1
ATOM 2711 C C . SER B 1 170 ? 12.688 10.938 13.867 1 97.88 170 SER B C 1
ATOM 2713 O O . SER B 1 170 ? 12.875 11.336 12.711 1 97.88 170 SER B O 1
ATOM 2715 N N . PHE B 1 171 ? 11.805 10.039 14.289 1 96.94 171 PHE B N 1
ATOM 2716 C CA . PHE B 1 171 ? 10.711 9.719 13.383 1 96.94 171 PHE B CA 1
ATOM 2717 C C . PHE B 1 171 ? 9.445 10.469 13.781 1 96.94 171 PHE B C 1
ATOM 2719 O O . PHE B 1 171 ? 8.969 10.336 14.914 1 96.94 171 PHE B O 1
ATOM 2726 N N . LEU B 1 172 ? 8.977 11.266 12.875 1 97.12 172 LEU B N 1
ATOM 2727 C CA . LEU B 1 172 ? 7.754 12.031 13.109 1 97.12 172 LEU B CA 1
ATOM 2728 C C . LEU B 1 172 ? 6.574 11.406 12.367 1 97.12 172 LEU B C 1
ATOM 2730 O O . LEU B 1 172 ? 6.68 11.094 11.18 1 97.12 172 LEU B O 1
ATOM 2734 N N . SER B 1 173 ? 5.5 11.188 13.07 1 96.75 173 SER B N 1
ATOM 2735 C CA . SER B 1 173 ? 4.27 10.664 12.484 1 96.75 173 SER B CA 1
ATOM 2736 C C . SER B 1 173 ? 3.098 11.609 12.719 1 96.75 173 SER B C 1
ATOM 2738 O O . SER B 1 173 ? 2.898 12.102 13.836 1 96.75 173 SER B O 1
ATOM 2740 N N . LEU B 1 174 ? 2.389 11.891 11.688 1 96.56 174 LEU B N 1
ATOM 2741 C CA . LEU B 1 174 ? 1.159 12.68 11.758 1 96.56 174 LEU B CA 1
ATOM 2742 C C . LEU B 1 174 ? -0.054 11.812 11.422 1 96.56 174 LEU B C 1
ATOM 2744 O O . LEU B 1 174 ? -0.04 11.07 10.445 1 96.56 174 LEU B O 1
ATOM 2748 N N . ARG B 1 175 ? -1.013 11.906 12.242 1 96.19 175 ARG B N 1
ATOM 2749 C CA . ARG B 1 175 ? -2.248 11.148 12.094 1 96.19 175 ARG B CA 1
ATOM 2750 C C . ARG B 1 175 ? -3.453 12.07 11.969 1 96.19 175 ARG B C 1
ATOM 2752 O O . ARG B 1 175 ? -3.664 12.938 12.828 1 96.19 175 ARG B O 1
ATOM 2759 N N . VAL B 1 176 ? -4.215 11.922 10.945 1 96.94 176 VAL B N 1
ATOM 2760 C CA . VAL B 1 176 ? -5.395 12.734 10.68 1 96.94 176 VAL B CA 1
ATOM 2761 C C . VAL B 1 176 ? -6.625 11.844 10.555 1 96.94 176 VAL B C 1
ATOM 2763 O O . VAL B 1 176 ? -6.641 10.914 9.75 1 96.94 176 VAL B O 1
ATOM 2766 N N . VAL B 1 177 ? -7.617 12.109 11.336 1 96.5 177 VAL B N 1
ATOM 2767 C CA . VAL B 1 177 ? -8.875 11.367 11.312 1 96.5 177 VAL B CA 1
ATOM 2768 C C . VAL B 1 177 ? -9.953 12.203 10.625 1 96.5 177 VAL B C 1
ATOM 2770 O O . VAL B 1 177 ? -10.18 13.352 10.992 1 96.5 177 VAL B O 1
ATOM 2773 N N . LEU B 1 178 ? -10.633 11.617 9.688 1 96.06 178 LEU B N 1
ATOM 2774 C CA . LEU B 1 178 ? -11.586 12.367 8.875 1 96.06 178 LEU B CA 1
ATOM 2775 C C . LEU B 1 178 ? -12.984 11.773 8.984 1 96.06 178 LEU B C 1
ATOM 2777 O O . LEU B 1 178 ? -13.141 10.555 9.109 1 96.06 178 LEU B O 1
#

pLDDT: mean 90.01, std 12.17, range [32.66, 98.25]

Organism: Desulfomicrobium norvegicum (strain DSM 1741 / NCIMB 8310) (NCBI:txid52561)

Foldseek 3Di:
DPPPDPVVVVVVCVVQQWDDKDKFFDDPVVLVVVLVVQLVVCVVVVHDPVLSVLVSLLSSLQRVVLCVQCVVVVPDPWSRIKIWIWGDDDPKIKIKMKTKDWPVVLVVVQVVLVVLQVDDLVRLVVVLVVQVPDDPVVPPPPSCNSSSSLCNSAPHRKDWDWADPDDTMIMIMIMGID/DPPPDPVVVVVVCVVQQWDDKDKFFDDPVVLVVVLVVQLVVCVVVVHDPVLSVLVSLLSSLQRVVLCVQCVVVVPDPWSRIKIWIWGDDDPKIKIKMKIKDWPVVLVVVQVVLVVLQVDDLVRLVVVLVVQVPPPPPPPPPPSCNSSSSLCNSAPHRKDWDWADPDDTMIMIMIMGID

Nearest PDB structures (foldseek):
  6kko-assembly1_A  TM=9.170E-01  e=3.522E-18  Pseudomonas aeruginosa
  6kko-assembly1_B  TM=9.174E-01  e=1.306E-16  Pseudomonas aeruginosa
  6m37-assembly1_A-2  TM=7.485E-01  e=3.098E-03  Bacillus subtilis subsp. subtilis str. 168
  6m37-assembly1_C-2  TM=7.205E-01  e=2.445E-03  Bacillus subtilis subsp. subtilis str. 168
  1i5a-assembly1_B  TM=3.377E-01  e=5.318E-02  Thermotoga maritima

Solvent-accessible surface area (backbone atoms only — not comparable to full-atom values): 18787 Å² total; per-residue (Å²): 129,77,74,72,52,67,64,58,52,42,49,51,31,57,74,50,34,36,41,38,36,38,38,42,77,60,50,75,66,44,54,51,27,51,48,51,32,49,50,51,51,41,54,72,69,65,53,57,67,69,56,52,50,51,53,49,51,45,51,50,50,53,53,49,50,42,46,52,50,16,68,77,34,76,83,45,83,50,18,46,29,36,37,38,39,34,26,43,54,91,95,23,45,32,45,34,40,30,32,36,38,44,45,67,57,37,51,52,51,41,52,54,48,56,59,54,49,74,47,51,72,68,53,38,52,51,52,45,55,55,58,68,69,49,76,64,76,83,42,80,65,80,76,54,51,59,61,45,52,44,46,57,64,26,76,43,66,57,42,67,47,72,44,76,74,56,98,55,36,16,39,34,34,42,37,42,37,65,129,78,73,71,53,66,63,60,50,43,49,52,30,57,75,51,34,36,40,40,37,37,38,41,78,60,50,75,66,44,54,50,26,50,48,50,30,51,51,51,52,42,53,72,69,65,53,55,68,70,56,50,49,51,54,48,51,45,53,49,50,54,53,49,50,42,46,52,50,16,69,75,34,77,84,46,81,50,20,46,29,35,38,39,40,35,29,42,56,92,95,23,45,31,44,34,38,31,31,36,36,44,45,67,55,37,52,53,51,41,51,54,47,54,59,53,47,75,48,49,73,68,54,38,50,51,51,45,54,56,59,67,68,49,78,70,76,81,46,80,63,80,77,54,52,58,62,46,52,42,47,58,64,26,75,43,66,56,42,68,48,72,43,77,74,56,97,55,36,17,40,34,34,41,38,42,37,64